Protein AF-A0A0K2T4X6-F1 (afdb_monomer)

Foldseek 3Di:
DDDPPPDPDDPDDDPDPPVDPDDPQCQDAPVRRGALQDLDDDPVCPPPNLVVLLLVCLCQPVCVVLNVLLVVLCVVQPDPRSVVRSPVSVVVSVVSSVVSSPDPQNSVQSSLLVSNQSSCCRHPVAHADQDDPNDGDHDPCVQFNQADPVRDGHRGDGPCNCVVAVPPHDDPSRPDHDDRDD

Nearest PDB structures (foldseek):
  8iuh-assembly1_4  TM=2.744E-01  e=2.313E+00  Homo sapiens
  2mfz-assembly1_B  TM=2.244E-01  e=5.728E+00  Araneus ventricosus

Organism: Lepeophtheirus salmonis (NCBI:txid72036)

Structure (mmCIF, N/CA/C/O backbone):
data_AF-A0A0K2T4X6-F1
#
_entry.id   AF-A0A0K2T4X6-F1
#
loop_
_atom_site.group_PDB
_atom_site.id
_atom_site.type_symbol
_atom_site.label_atom_id
_atom_site.label_alt_id
_atom_site.label_comp_id
_atom_site.label_asym_id
_atom_site.label_entity_id
_atom_site.label_seq_id
_atom_site.pdbx_PDB_ins_code
_atom_site.Cartn_x
_atom_site.Cartn_y
_atom_site.Cartn_z
_atom_site.occupancy
_atom_site.B_iso_or_equiv
_atom_site.auth_seq_id
_atom_site.auth_comp_id
_atom_site.auth_asym_id
_atom_site.auth_atom_id
_atom_site.pdbx_PDB_model_num
ATOM 1 N N . MET A 1 1 ? 52.862 -34.007 10.463 1.00 38.81 1 MET A N 1
ATOM 2 C CA . MET A 1 1 ? 51.468 -34.193 10.007 1.00 38.81 1 MET A CA 1
ATOM 3 C C . MET A 1 1 ? 50.874 -32.808 9.810 1.00 38.81 1 MET A C 1
ATOM 5 O O . MET A 1 1 ? 50.519 -32.167 10.787 1.00 38.81 1 MET A O 1
ATOM 9 N N . GLY A 1 2 ? 50.932 -32.281 8.586 1.00 39.44 2 GLY A N 1
ATOM 10 C CA . GLY A 1 2 ? 50.455 -30.932 8.271 1.00 39.44 2 GLY A CA 1
ATOM 11 C C . GLY A 1 2 ? 49.031 -30.988 7.731 1.00 39.44 2 GLY A C 1
ATOM 12 O O . GLY A 1 2 ? 48.793 -31.652 6.726 1.00 39.44 2 GLY A O 1
ATOM 13 N N . ASN A 1 3 ? 48.101 -30.312 8.405 1.00 43.19 3 ASN A N 1
ATOM 14 C CA . ASN A 1 3 ? 46.727 -30.133 7.945 1.00 43.19 3 ASN A CA 1
ATOM 15 C C . ASN A 1 3 ? 46.712 -29.239 6.699 1.00 43.19 3 ASN A C 1
ATOM 17 O O . ASN A 1 3 ? 46.938 -28.034 6.794 1.00 43.19 3 ASN A O 1
ATOM 21 N N . MET A 1 4 ? 46.415 -29.821 5.536 1.00 45.44 4 MET A N 1
ATOM 22 C CA . MET A 1 4 ? 46.031 -29.060 4.350 1.00 45.44 4 MET A CA 1
ATOM 23 C C . MET A 1 4 ? 44.558 -28.665 4.474 1.00 45.44 4 MET A C 1
ATOM 25 O O . MET A 1 4 ? 43.658 -29.452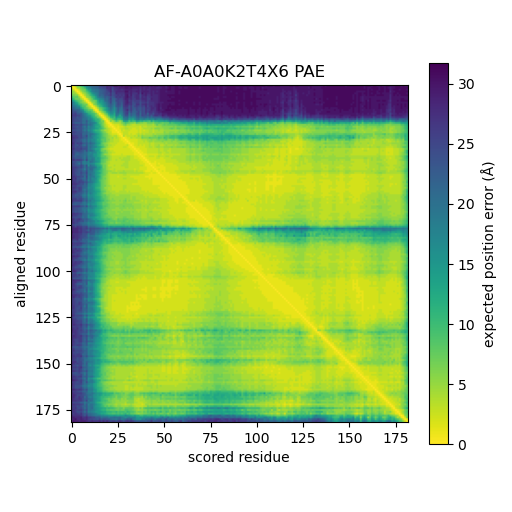 4.189 1.00 45.44 4 MET A O 1
ATOM 29 N N . LEU A 1 5 ? 44.312 -27.430 4.913 1.00 49.59 5 LEU A N 1
ATOM 30 C CA . LEU A 1 5 ? 43.028 -26.773 4.704 1.00 49.59 5 LEU A CA 1
ATOM 31 C C . LEU A 1 5 ? 42.908 -26.463 3.208 1.00 49.59 5 LEU A C 1
ATOM 33 O O . LEU A 1 5 ? 43.539 -25.540 2.695 1.00 49.59 5 LEU A O 1
ATOM 37 N N . PHE A 1 6 ? 42.118 -27.273 2.506 1.00 47.00 6 PHE A N 1
ATOM 38 C CA . PHE A 1 6 ? 41.717 -27.023 1.128 1.00 47.00 6 PHE A CA 1
ATOM 39 C C . PHE A 1 6 ? 40.915 -25.718 1.066 1.00 47.00 6 PHE A C 1
ATOM 41 O O . PHE A 1 6 ? 39.729 -25.678 1.395 1.00 47.00 6 PHE A O 1
ATOM 48 N N . SER A 1 7 ? 41.575 -24.643 0.635 1.00 50.47 7 SER A N 1
ATOM 49 C CA . SER A 1 7 ? 40.907 -23.435 0.161 1.00 50.47 7 SER A CA 1
ATOM 50 C C . SER A 1 7 ? 40.025 -23.823 -1.024 1.00 50.47 7 SER A C 1
ATOM 52 O O . SER A 1 7 ? 40.518 -24.322 -2.041 1.00 50.47 7 SER A O 1
ATOM 54 N N . LYS A 1 8 ? 38.707 -23.665 -0.874 1.00 52.12 8 LYS A N 1
ATOM 55 C CA . LYS A 1 8 ? 37.758 -23.863 -1.969 1.00 52.12 8 LYS A CA 1
ATOM 56 C C . LYS A 1 8 ? 38.117 -22.885 -3.086 1.00 52.12 8 LYS A C 1
ATOM 58 O O . LYS A 1 8 ? 37.995 -21.675 -2.921 1.00 52.12 8 LYS A O 1
ATOM 63 N N . ARG A 1 9 ? 38.563 -23.448 -4.211 1.00 39.81 9 ARG A N 1
ATOM 64 C CA . ARG A 1 9 ? 38.668 -22.799 -5.521 1.00 39.81 9 ARG A CA 1
ATOM 65 C C . ARG A 1 9 ? 37.412 -21.964 -5.767 1.00 39.81 9 ARG A C 1
ATOM 67 O O . ARG A 1 9 ? 36.316 -22.514 -5.836 1.00 39.81 9 ARG A O 1
ATOM 74 N N . LEU A 1 10 ? 37.601 -20.654 -5.892 1.00 43.00 10 LEU A N 1
ATOM 75 C CA . LEU A 1 10 ? 36.650 -19.762 -6.539 1.00 43.00 10 LEU A CA 1
ATOM 76 C C . LEU A 1 10 ? 36.472 -20.286 -7.966 1.00 43.00 10 LEU A C 1
ATOM 78 O O . LEU A 1 10 ? 37.443 -20.368 -8.715 1.00 43.00 10 LEU A O 1
ATOM 82 N N . THR A 1 11 ? 35.269 -20.734 -8.303 1.00 43.00 11 THR A N 1
ATOM 83 C CA . THR A 1 11 ? 34.916 -21.052 -9.684 1.00 43.00 11 THR A CA 1
ATOM 84 C C . THR A 1 11 ? 34.888 -19.755 -10.480 1.00 43.00 11 THR A C 1
ATOM 86 O O . THR A 1 11 ? 34.291 -18.767 -10.052 1.00 43.00 11 THR A O 1
ATOM 89 N N . GLU A 1 12 ? 35.615 -19.782 -11.590 1.00 50.38 12 GLU A N 1
ATOM 90 C CA . GLU A 1 12 ? 35.797 -18.712 -12.559 1.00 50.38 12 GLU A CA 1
ATOM 91 C C . GLU A 1 12 ? 34.456 -18.302 -13.171 1.00 50.38 12 GLU A C 1
ATOM 93 O O . GLU A 1 12 ? 33.833 -19.101 -13.852 1.00 50.38 12 GLU A O 1
ATOM 98 N N . ASP A 1 13 ? 34.050 -17.059 -12.911 1.00 40.91 13 ASP A N 1
ATOM 99 C CA . ASP A 1 13 ? 33.183 -16.227 -13.757 1.00 40.91 13 ASP A CA 1
ATOM 100 C C . ASP A 1 13 ? 33.442 -14.758 -13.369 1.00 40.91 13 ASP A C 1
ATOM 102 O O . ASP A 1 13 ? 32.586 -14.022 -12.882 1.00 40.91 13 ASP A O 1
ATOM 106 N N . THR A 1 14 ? 34.698 -14.326 -13.502 1.00 45.03 14 THR A N 1
ATOM 107 C CA . THR A 1 14 ? 35.095 -12.923 -13.328 1.00 45.03 14 THR A CA 1
ATOM 108 C C . THR A 1 14 ? 35.307 -12.281 -14.691 1.00 45.03 14 THR A C 1
ATOM 110 O O . THR A 1 14 ? 36.441 -12.058 -15.114 1.00 45.03 14 THR A O 1
ATOM 113 N N . SER A 1 15 ? 34.220 -11.939 -15.382 1.00 44.12 15 SER A N 1
ATOM 114 C CA . SER A 1 15 ? 34.278 -10.885 -16.395 1.00 44.12 15 SER A CA 1
ATOM 115 C C . SER A 1 15 ? 34.200 -9.536 -15.674 1.00 44.12 15 SER A C 1
ATOM 117 O O . SER A 1 15 ? 33.117 -9.084 -15.314 1.00 44.12 15 SER A O 1
ATOM 119 N N . SER A 1 16 ? 35.364 -8.927 -15.427 1.00 49.19 16 SER A N 1
ATOM 120 C CA . SER A 1 16 ? 35.525 -7.547 -14.943 1.00 49.19 16 SER A CA 1
ATOM 121 C C . SER A 1 16 ? 34.707 -7.205 -13.692 1.00 49.19 16 SER A C 1
ATOM 123 O O . SER A 1 16 ? 33.744 -6.439 -13.743 1.00 49.19 16 SER A O 1
ATOM 125 N N . ALA A 1 17 ? 35.107 -7.750 -12.543 1.00 54.34 17 ALA A N 1
ATOM 126 C CA . ALA A 1 17 ? 34.575 -7.314 -11.260 1.00 54.34 17 ALA A CA 1
ATOM 127 C C . ALA A 1 17 ? 35.086 -5.896 -10.937 1.00 54.34 17 ALA A C 1
ATOM 129 O O . ALA A 1 17 ? 36.079 -5.723 -10.231 1.00 54.34 17 ALA A O 1
ATOM 130 N N . ASP A 1 18 ? 34.399 -4.874 -11.453 1.00 58.69 18 ASP A N 1
ATOM 131 C CA . ASP A 1 18 ? 34.406 -3.556 -10.825 1.00 58.69 18 ASP A CA 1
ATOM 132 C C . ASP A 1 18 ? 34.116 -3.775 -9.337 1.00 58.69 18 ASP A C 1
ATOM 134 O O . ASP A 1 18 ? 33.124 -4.420 -8.983 1.00 58.69 18 ASP A O 1
ATOM 138 N N . MET A 1 19 ? 34.984 -3.275 -8.461 1.00 63.03 19 MET A N 1
ATOM 139 C CA . MET A 1 19 ? 34.835 -3.384 -7.011 1.00 63.03 19 MET A CA 1
ATOM 140 C C . MET A 1 19 ? 33.624 -2.561 -6.556 1.00 63.03 19 MET A C 1
ATOM 142 O O . MET A 1 19 ? 33.742 -1.419 -6.120 1.00 63.03 19 MET A O 1
ATOM 146 N N . ARG A 1 20 ? 32.427 -3.121 -6.721 1.00 70.88 20 ARG A N 1
ATOM 147 C CA . ARG A 1 20 ? 31.162 -2.485 -6.362 1.00 70.88 20 ARG A CA 1
ATOM 148 C C . ARG A 1 20 ? 30.679 -3.074 -5.044 1.00 70.88 20 ARG A C 1
ATOM 150 O O . ARG A 1 20 ? 30.655 -4.285 -4.861 1.00 70.88 20 ARG A O 1
ATOM 157 N N . LEU A 1 21 ? 30.286 -2.188 -4.128 1.00 8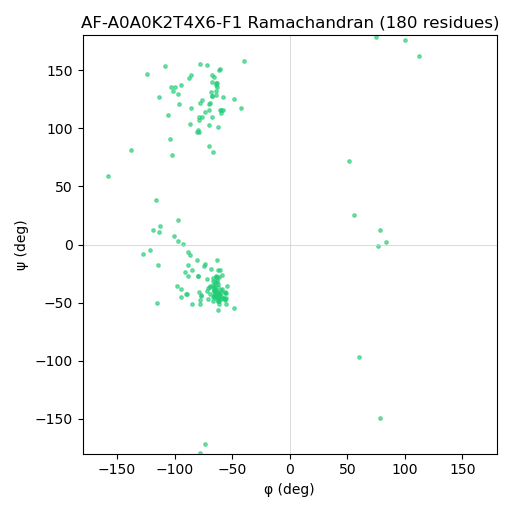2.88 21 LEU A N 1
ATOM 158 C CA . LEU A 1 21 ? 29.801 -2.550 -2.791 1.00 82.88 21 LEU A CA 1
ATOM 159 C C . LEU A 1 21 ? 28.438 -3.263 -2.817 1.00 82.88 21 LEU A C 1
ATOM 161 O O . LEU A 1 21 ? 28.085 -3.938 -1.854 1.00 82.88 21 LEU A O 1
ATOM 165 N N . LEU A 1 22 ? 27.662 -3.097 -3.892 1.00 83.62 22 LEU A N 1
ATOM 166 C CA . LEU A 1 22 ? 26.313 -3.646 -4.028 1.00 83.62 22 LEU A CA 1
ATOM 167 C C . LEU A 1 22 ? 26.278 -4.806 -5.040 1.00 83.62 22 LEU A C 1
ATOM 169 O O . LEU A 1 22 ? 27.092 -4.829 -5.963 1.00 83.62 22 LEU A O 1
ATOM 173 N N . PRO A 1 23 ? 25.328 -5.749 -4.914 1.00 87.75 23 PRO A N 1
ATOM 174 C CA . PRO A 1 23 ? 25.083 -6.787 -5.914 1.00 87.75 23 PRO A CA 1
ATOM 175 C C . PRO A 1 23 ? 24.694 -6.237 -7.294 1.00 87.75 23 PRO A C 1
ATOM 177 O O . PRO A 1 23 ? 24.024 -5.210 -7.399 1.00 87.75 23 PRO A O 1
ATOM 180 N N . SER A 1 24 ? 25.023 -6.982 -8.355 1.00 87.19 24 SER A N 1
ATOM 181 C CA . SER A 1 24 ? 24.764 -6.602 -9.755 1.00 87.19 24 SER A CA 1
ATOM 182 C C . SER A 1 24 ? 23.305 -6.292 -10.071 1.00 87.19 24 SER A C 1
ATOM 184 O O . SER A 1 24 ? 22.994 -5.288 -10.711 1.00 87.19 24 SER A O 1
ATOM 186 N N . HIS A 1 25 ? 22.385 -7.094 -9.543 1.00 87.69 25 HIS A N 1
ATOM 187 C CA . HIS A 1 25 ? 20.950 -6.912 -9.745 1.00 87.69 25 HIS A CA 1
ATOM 188 C C . HIS A 1 25 ? 20.396 -5.597 -9.161 1.00 87.69 25 HIS A C 1
ATOM 190 O O . HIS A 1 25 ? 19.266 -5.237 -9.481 1.00 87.69 25 HIS A O 1
ATOM 196 N N . MET A 1 26 ? 21.141 -4.876 -8.311 1.00 87.94 26 MET A N 1
ATOM 197 C CA . MET A 1 26 ? 20.690 -3.599 -7.739 1.00 87.94 26 MET A CA 1
ATOM 198 C C . MET A 1 26 ? 20.959 -2.391 -8.642 1.00 87.94 26 MET A C 1
ATOM 200 O O . MET A 1 26 ? 20.292 -1.375 -8.481 1.00 87.94 26 MET A O 1
ATOM 204 N N . TYR A 1 27 ? 21.908 -2.490 -9.576 1.00 86.81 27 TYR A N 1
ATOM 205 C CA . TYR A 1 27 ? 22.316 -1.375 -10.446 1.00 86.81 27 TYR A CA 1
ATOM 206 C C . TYR A 1 27 ? 22.289 -1.707 -11.943 1.00 86.81 27 TYR A C 1
ATOM 208 O O . TYR A 1 27 ? 22.477 -0.816 -12.765 1.00 86.81 27 TYR A O 1
ATOM 216 N N . ASN A 1 28 ? 22.080 -2.972 -12.311 1.00 88.00 28 ASN A N 1
ATOM 217 C CA . ASN A 1 28 ? 21.885 -3.381 -13.703 1.00 88.00 28 ASN A CA 1
ATOM 218 C C . ASN A 1 28 ? 20.496 -2.962 -14.227 1.00 88.00 28 ASN A C 1
ATOM 220 O O . ASN A 1 28 ? 19.756 -2.235 -13.568 1.00 88.00 28 ASN A O 1
ATOM 224 N N . GLY A 1 29 ? 20.132 -3.429 -15.421 1.00 87.94 29 GLY A N 1
ATOM 225 C CA . GLY A 1 29 ? 18.818 -3.205 -16.023 1.00 87.94 29 GLY A CA 1
ATOM 226 C C . GLY A 1 29 ? 18.804 -2.077 -17.062 1.00 87.94 29 GLY A C 1
ATOM 227 O O . GLY A 1 29 ? 19.818 -1.414 -17.276 1.00 87.94 29 GLY A O 1
ATOM 228 N N . PRO A 1 30 ? 17.658 -1.857 -17.726 1.00 90.25 30 PRO A N 1
ATOM 229 C CA . PRO A 1 30 ? 17.549 -0.944 -18.868 1.00 90.25 30 PRO A CA 1
ATOM 230 C C . PRO A 1 30 ? 17.773 0.529 -18.495 1.00 90.25 30 PRO A C 1
ATOM 232 O O . PRO A 1 30 ? 18.247 1.306 -19.316 1.00 90.25 30 PRO A O 1
ATOM 235 N N . LEU A 1 31 ? 17.448 0.904 -17.255 1.00 91.50 31 LEU A N 1
ATOM 236 C CA . LEU A 1 31 ? 17.561 2.272 -16.736 1.00 91.50 31 LEU A CA 1
ATOM 237 C C . LEU A 1 31 ? 18.615 2.407 -15.626 1.00 91.50 31 LEU A C 1
ATOM 239 O O . LEU A 1 31 ? 18.649 3.423 -14.937 1.00 91.50 31 LEU A O 1
ATOM 243 N N . SER A 1 32 ? 19.441 1.377 -15.408 1.00 90.25 32 SER A N 1
ATOM 244 C CA . SER A 1 32 ? 20.409 1.311 -14.297 1.00 90.25 32 SER A CA 1
ATOM 245 C C . SER A 1 32 ? 19.784 1.481 -12.898 1.00 90.25 32 SER A C 1
ATOM 247 O O . SER A 1 32 ? 20.440 1.919 -11.955 1.00 90.25 32 SER A O 1
ATOM 249 N N . LEU A 1 33 ? 18.496 1.145 -12.757 1.00 91.50 33 LEU A N 1
ATOM 250 C CA . LEU A 1 33 ? 17.729 1.194 -11.500 1.00 91.50 33 LEU A CA 1
ATOM 251 C C . LEU A 1 33 ? 17.659 -0.175 -10.788 1.00 91.50 33 LEU A C 1
ATOM 253 O O . LEU A 1 33 ? 16.984 -0.321 -9.764 1.00 91.50 33 LEU A O 1
ATOM 257 N N . GLY A 1 34 ? 18.323 -1.185 -11.347 1.00 92.31 34 GLY A N 1
ATOM 258 C CA . GLY A 1 34 ? 18.265 -2.584 -10.941 1.00 92.31 34 GLY A CA 1
ATOM 259 C C . GLY A 1 34 ? 17.584 -3.468 -11.985 1.00 92.31 34 GLY A C 1
ATOM 260 O O . GLY A 1 34 ? 16.853 -2.996 -12.856 1.00 92.31 34 GLY A O 1
ATOM 261 N N . ASP A 1 35 ? 17.809 -4.776 -11.877 1.00 94.00 35 ASP A N 1
ATOM 262 C CA . ASP A 1 35 ? 17.204 -5.778 -12.754 1.00 94.00 35 ASP A CA 1
ATOM 263 C C . ASP A 1 35 ? 15.686 -5.889 -12.481 1.00 94.00 35 ASP A C 1
ATOM 265 O O . ASP A 1 35 ? 15.287 -6.175 -11.339 1.00 94.00 35 ASP A O 1
ATOM 269 N N . PRO A 1 36 ? 14.824 -5.661 -13.492 1.00 94.12 36 PRO A N 1
ATOM 270 C CA . PRO A 1 36 ? 13.377 -5.842 -13.382 1.00 94.12 36 PRO A CA 1
ATOM 271 C C . PRO A 1 36 ? 12.956 -7.281 -13.058 1.00 94.12 36 PRO A C 1
ATOM 273 O O . PRO A 1 36 ? 11.921 -7.479 -12.425 1.00 94.12 36 PRO A O 1
ATOM 276 N N . ASN A 1 37 ? 13.747 -8.287 -13.443 1.00 93.56 37 ASN A N 1
ATOM 277 C CA . ASN A 1 37 ? 13.405 -9.696 -13.223 1.00 93.56 37 ASN A CA 1
ATOM 278 C C . ASN A 1 37 ? 13.841 -10.218 -11.845 1.00 93.56 37 ASN A C 1
ATOM 280 O O . ASN A 1 37 ? 13.449 -11.314 -11.443 1.00 93.56 37 ASN A O 1
ATOM 284 N N . TYR A 1 38 ? 14.622 -9.444 -11.085 1.00 93.38 38 TYR A N 1
ATOM 285 C CA . TYR A 1 38 ? 15.051 -9.844 -9.750 1.00 93.38 38 TYR A CA 1
ATOM 286 C C . TYR A 1 38 ? 13.922 -9.681 -8.717 1.00 93.38 38 TYR A C 1
ATOM 288 O O . TYR A 1 38 ? 13.569 -8.564 -8.317 1.00 93.38 38 TYR A O 1
ATOM 296 N N . ARG A 1 39 ? 13.394 -10.813 -8.232 1.00 92.50 39 ARG A N 1
ATOM 297 C CA . ARG A 1 39 ? 12.264 -10.877 -7.281 1.00 92.50 39 ARG A CA 1
ATOM 298 C C . ARG A 1 39 ? 12.650 -11.124 -5.815 1.00 92.50 39 ARG A C 1
ATOM 300 O O . ARG A 1 39 ? 11.769 -11.282 -4.982 1.00 92.50 39 ARG A O 1
ATOM 307 N N . GLY A 1 40 ? 13.938 -11.124 -5.468 1.00 93.81 40 GLY A N 1
ATOM 308 C CA . GLY A 1 40 ? 14.361 -11.260 -4.067 1.00 93.81 40 GLY A CA 1
ATOM 309 C C . GLY A 1 40 ? 13.938 -10.061 -3.208 1.00 93.81 40 GLY A C 1
ATOM 310 O O . GLY A 1 40 ? 13.953 -8.923 -3.693 1.00 93.81 40 GLY A O 1
ATOM 311 N N . LEU A 1 41 ? 13.571 -10.308 -1.947 1.00 94.81 41 LEU A N 1
ATOM 312 C CA . LEU A 1 41 ? 13.313 -9.262 -0.955 1.00 94.81 41 LEU A CA 1
ATOM 313 C C . LEU A 1 41 ? 14.568 -8.994 -0.122 1.00 94.81 41 LEU A C 1
ATOM 315 O O . LEU A 1 41 ? 15.258 -9.911 0.322 1.00 94.81 41 LEU A O 1
ATOM 319 N N . SER A 1 42 ? 14.847 -7.718 0.114 1.00 92.94 42 SER A N 1
ATOM 320 C CA . SER A 1 42 ? 15.784 -7.280 1.145 1.00 92.94 42 SER A CA 1
ATOM 321 C C . SER A 1 42 ? 15.119 -7.348 2.519 1.00 92.94 42 SER A C 1
ATOM 323 O O . SER A 1 42 ? 13.909 -7.172 2.634 1.00 92.94 42 SER A O 1
ATOM 325 N N . LYS A 1 43 ? 15.910 -7.482 3.590 1.00 93.62 43 LYS A N 1
ATOM 326 C CA . LYS A 1 43 ? 15.401 -7.425 4.974 1.00 93.62 43 LYS A CA 1
ATOM 327 C C . LYS A 1 43 ? 14.612 -6.142 5.259 1.00 93.62 43 LYS A C 1
ATOM 329 O O . LYS A 1 43 ? 13.607 -6.165 5.953 1.00 93.62 43 LYS A O 1
ATOM 334 N N . MET A 1 44 ? 15.031 -5.021 4.665 1.00 93.81 44 MET A N 1
ATOM 335 C CA . MET A 1 44 ? 14.328 -3.736 4.800 1.00 93.81 44 MET A CA 1
ATOM 336 C C . MET A 1 44 ? 13.018 -3.672 4.006 1.00 93.81 44 MET A C 1
ATOM 338 O O . MET A 1 44 ? 12.199 -2.792 4.244 1.00 93.81 44 MET A O 1
ATOM 342 N N . GLU A 1 45 ? 12.811 -4.568 3.048 1.00 95.12 45 GLU A N 1
ATOM 343 C CA . GLU A 1 45 ? 11.538 -4.691 2.340 1.00 95.12 45 GLU A CA 1
ATOM 344 C C . GLU A 1 45 ? 10.632 -5.674 3.093 1.00 95.12 45 GLU A C 1
ATOM 346 O O . GLU A 1 45 ? 9.459 -5.396 3.322 1.00 95.12 45 GLU A O 1
ATOM 351 N N . GLU A 1 46 ? 11.194 -6.791 3.550 1.00 94.50 46 GLU A N 1
ATOM 352 C CA . GLU A 1 46 ? 10.463 -7.840 4.253 1.00 94.50 46 GLU A CA 1
ATOM 353 C C . GLU A 1 46 ? 9.940 -7.401 5.630 1.00 94.50 46 GLU A C 1
ATOM 355 O O . GLU A 1 46 ? 8.758 -7.601 5.908 1.00 94.50 46 GLU A O 1
ATOM 360 N N . ASP A 1 47 ? 10.780 -6.782 6.468 1.00 93.19 47 ASP A N 1
ATOM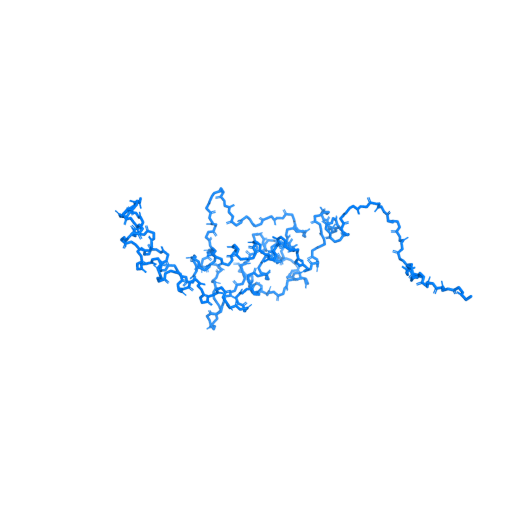 361 C CA . ASP A 1 47 ? 10.459 -6.552 7.884 1.00 93.19 47 ASP A CA 1
ATOM 362 C C . ASP A 1 47 ? 9.638 -5.270 8.131 1.00 93.19 47 ASP A C 1
ATOM 364 O O . ASP A 1 47 ? 8.605 -5.342 8.800 1.00 93.19 47 ASP A O 1
ATOM 368 N N . PRO A 1 48 ? 10.025 -4.073 7.637 1.00 95.50 48 PRO A N 1
ATOM 369 C CA . PRO A 1 48 ? 9.225 -2.874 7.868 1.00 95.50 48 PRO A CA 1
ATOM 370 C C . PRO A 1 48 ? 8.238 -2.575 6.732 1.00 95.50 48 PRO A C 1
ATOM 372 O O . PRO A 1 48 ? 7.117 -2.145 7.011 1.00 95.50 48 PRO A O 1
ATOM 375 N N . LEU A 1 49 ? 8.615 -2.785 5.464 1.00 94.81 49 LEU A N 1
ATOM 376 C CA . LEU A 1 49 ? 7.857 -2.255 4.326 1.00 94.81 49 LEU A CA 1
ATOM 377 C C . LEU A 1 49 ? 6.595 -3.071 4.024 1.00 94.81 49 LEU A C 1
ATOM 379 O O . LEU A 1 49 ? 5.516 -2.485 3.925 1.00 94.81 49 LEU A O 1
ATOM 383 N N . ILE A 1 50 ? 6.698 -4.400 3.895 1.00 96.44 50 ILE A N 1
ATOM 384 C CA . ILE A 1 50 ? 5.523 -5.250 3.645 1.00 96.44 50 ILE A CA 1
ATOM 385 C C . ILE A 1 50 ? 4.514 -5.152 4.804 1.00 96.44 50 ILE A C 1
ATOM 387 O O . ILE A 1 50 ? 3.351 -4.846 4.530 1.00 96.44 50 ILE A O 1
ATOM 391 N N . PRO A 1 51 ? 4.907 -5.268 6.090 1.00 96.19 51 PRO A N 1
ATOM 392 C CA . PRO A 1 51 ? 3.976 -5.077 7.199 1.00 96.19 51 PRO A CA 1
ATOM 393 C C . PRO A 1 51 ? 3.377 -3.673 7.258 1.00 96.19 51 PRO A C 1
ATOM 395 O O . PRO A 1 51 ? 2.220 -3.520 7.641 1.00 96.19 51 PRO A O 1
ATOM 398 N N . GLN A 1 52 ? 4.117 -2.630 6.873 1.00 95.12 52 GLN A N 1
ATOM 399 C CA . GLN A 1 52 ? 3.535 -1.294 6.749 1.00 95.12 52 GLN A CA 1
ATOM 400 C C . GLN A 1 52 ? 2.436 -1.261 5.686 1.00 95.12 52 GLN A C 1
ATOM 402 O O . GLN A 1 52 ? 1.339 -0.800 5.985 1.00 95.12 52 GLN A O 1
ATOM 407 N N . ARG A 1 53 ? 2.692 -1.796 4.486 1.00 95.00 53 ARG A N 1
ATOM 408 C CA . ARG A 1 53 ? 1.686 -1.867 3.414 1.00 95.00 53 ARG A CA 1
ATOM 409 C C . ARG A 1 53 ? 0.458 -2.666 3.837 1.00 95.00 53 ARG A C 1
ATOM 411 O O . ARG A 1 53 ? -0.656 -2.196 3.641 1.00 95.00 53 ARG A O 1
ATOM 418 N N . MET A 1 54 ? 0.658 -3.815 4.482 1.00 95.88 54 MET A N 1
ATOM 419 C CA . MET A 1 54 ? -0.433 -4.628 5.024 1.00 95.88 54 MET A CA 1
ATOM 420 C C . MET A 1 54 ? -1.319 -3.816 5.977 1.00 95.88 54 MET A C 1
ATOM 422 O O . MET A 1 54 ? -2.535 -3.855 5.831 1.00 95.88 54 MET A O 1
ATOM 426 N N . ARG A 1 55 ? -0.745 -3.032 6.908 1.00 94.81 55 ARG A N 1
ATOM 427 C CA . ARG A 1 55 ? -1.542 -2.198 7.835 1.00 94.81 55 ARG A CA 1
ATOM 428 C C . ARG A 1 55 ? -2.445 -1.215 7.098 1.00 94.81 55 ARG A C 1
ATOM 430 O O . ARG A 1 55 ? -3.614 -1.096 7.454 1.00 94.81 55 ARG A O 1
ATOM 437 N N . GLU A 1 56 ? -1.910 -0.519 6.101 1.00 94.56 56 GLU A N 1
ATOM 438 C CA . GLU A 1 56 ? -2.659 0.518 5.382 1.00 94.56 56 GLU A CA 1
ATOM 439 C C . GLU A 1 56 ? -3.734 -0.081 4.474 1.00 94.56 56 GLU A C 1
ATOM 441 O O . GLU A 1 56 ? -4.864 0.407 4.438 1.00 94.56 56 GLU A O 1
ATOM 446 N N . ILE A 1 57 ? -3.424 -1.187 3.795 1.00 94.81 57 ILE A N 1
ATOM 447 C CA . ILE A 1 57 ? -4.398 -1.918 2.976 1.00 94.81 57 ILE A CA 1
ATOM 448 C C . ILE A 1 57 ? -5.531 -2.441 3.858 1.00 94.81 57 ILE A C 1
ATOM 450 O O . ILE A 1 57 ? -6.700 -2.245 3.544 1.00 94.81 57 ILE A O 1
ATOM 454 N N . VAL A 1 58 ? -5.207 -3.048 5.000 1.00 95.44 58 VAL A N 1
ATOM 455 C CA . VAL A 1 58 ? -6.225 -3.566 5.917 1.00 95.44 58 VAL A CA 1
ATOM 456 C C . VAL A 1 58 ? -7.122 -2.445 6.436 1.00 95.44 58 VAL A C 1
ATOM 458 O O . VAL A 1 58 ? -8.336 -2.609 6.435 1.00 95.44 58 VAL A O 1
ATOM 461 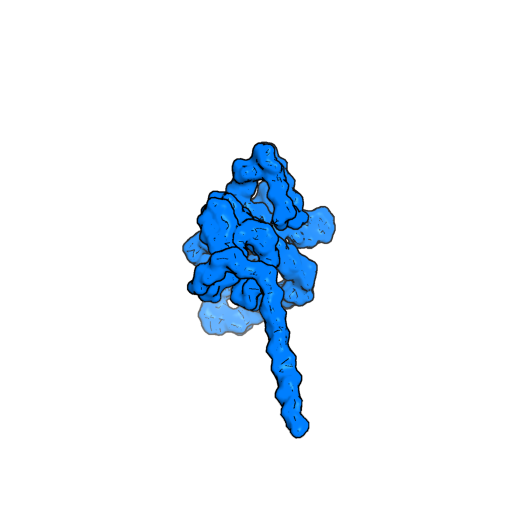N N . ARG A 1 59 ? -6.565 -1.287 6.803 1.00 93.19 59 ARG A N 1
ATOM 462 C CA . ARG A 1 59 ? -7.352 -0.129 7.259 1.00 93.19 59 ARG A CA 1
ATOM 463 C C . ARG A 1 59 ? -8.274 0.454 6.192 1.00 93.19 59 ARG A C 1
ATOM 465 O O . ARG A 1 59 ? -9.382 0.859 6.512 1.00 93.19 59 ARG A O 1
ATOM 472 N N . THR A 1 60 ? -7.814 0.520 4.946 1.00 91.88 60 THR A N 1
ATOM 473 C CA . THR A 1 60 ? -8.549 1.197 3.863 1.00 91.88 60 THR A CA 1
ATOM 474 C C . THR A 1 60 ? -9.529 0.290 3.126 1.00 91.88 60 THR A C 1
ATOM 476 O O . THR A 1 60 ? -10.512 0.785 2.582 1.00 91.88 60 THR A O 1
ATOM 479 N N . ILE A 1 61 ? -9.268 -1.019 3.093 1.00 92.50 61 ILE A N 1
ATOM 480 C CA . ILE A 1 61 ? -10.009 -1.981 2.269 1.00 92.50 61 ILE A CA 1
ATOM 481 C C . ILE A 1 61 ? -10.773 -3.004 3.116 1.00 92.50 61 ILE A C 1
ATOM 483 O O . ILE A 1 61 ? -11.956 -3.218 2.876 1.00 92.50 61 ILE A O 1
ATOM 487 N N . HIS A 1 62 ? -10.122 -3.647 4.090 1.00 92.12 62 HIS A N 1
ATOM 488 C CA . HIS A 1 62 ? -10.723 -4.773 4.821 1.00 92.12 62 HIS A CA 1
ATOM 489 C C . HIS A 1 62 ? -11.510 -4.358 6.068 1.00 92.12 62 HIS A C 1
ATOM 491 O O . HIS A 1 62 ? -12.571 -4.910 6.329 1.00 92.12 62 HIS A O 1
ATOM 497 N N . CYS A 1 63 ? -10.970 -3.420 6.842 1.00 94.81 63 CYS A N 1
ATOM 498 C CA . CYS A 1 63 ? -11.484 -2.979 8.140 1.00 94.81 63 CYS A CA 1
ATOM 499 C C . CYS A 1 63 ? -11.905 -1.502 8.083 1.00 94.81 63 CYS A C 1
ATOM 501 O O . CYS A 1 63 ? -11.612 -0.728 8.998 1.00 94.81 63 CYS A O 1
ATOM 503 N N . LEU A 1 64 ? -12.502 -1.086 6.958 1.00 93.75 64 LEU A N 1
ATOM 504 C CA . LEU A 1 64 ? -12.872 0.310 6.714 1.00 93.75 64 LEU A CA 1
ATOM 505 C C . LEU A 1 64 ? -13.915 0.789 7.731 1.00 93.75 64 LEU A C 1
ATOM 507 O O . LEU A 1 64 ? -13.791 1.886 8.269 1.00 93.75 64 LEU A O 1
ATOM 511 N N . ASP A 1 65 ? -14.903 -0.050 8.040 1.00 94.69 65 ASP A N 1
ATOM 512 C CA . ASP A 1 65 ? -15.979 0.288 8.971 1.00 94.69 65 ASP A CA 1
ATOM 513 C C . ASP A 1 65 ? -15.456 0.458 10.403 1.00 94.69 65 ASP A C 1
ATOM 515 O O . ASP A 1 65 ? -15.792 1.427 11.084 1.00 94.69 65 ASP A O 1
ATOM 519 N N . GLU A 1 66 ? -14.598 -0.452 10.869 1.00 94.44 66 GLU A N 1
ATOM 520 C CA . GLU A 1 66 ? -13.961 -0.356 12.183 1.00 94.44 66 GLU A CA 1
ATOM 521 C C . GLU A 1 66 ? -13.005 0.838 12.262 1.00 94.44 66 GLU A C 1
ATOM 523 O O . GLU A 1 66 ? -12.966 1.521 13.288 1.00 94.44 66 GLU A O 1
ATOM 528 N N . SER A 1 67 ? -12.262 1.116 11.183 1.00 93.56 67 SER A N 1
ATOM 529 C CA . SER A 1 67 ? -11.385 2.288 11.102 1.00 93.56 67 SER A CA 1
ATOM 530 C C . SER A 1 67 ? -12.193 3.583 11.184 1.00 93.56 67 SER A C 1
ATOM 532 O O . SER A 1 67 ? -11.845 4.464 11.966 1.00 93.56 67 SER A O 1
ATOM 534 N N . ASN A 1 68 ? -13.311 3.675 10.457 1.00 94.69 68 ASN A N 1
ATOM 535 C CA . ASN A 1 68 ? -14.187 4.845 10.479 1.00 94.69 68 ASN A CA 1
ATOM 536 C C . ASN A 1 68 ? -14.800 5.069 11.867 1.00 94.69 68 ASN A C 1
ATOM 538 O O . ASN A 1 68 ? -14.741 6.185 12.375 1.00 94.69 68 ASN A O 1
ATOM 542 N N . LYS A 1 69 ? -15.297 4.015 12.530 1.00 94.50 69 LYS A N 1
ATOM 543 C CA . LYS A 1 69 ? -15.821 4.105 13.909 1.00 94.50 69 LYS A CA 1
ATOM 544 C C . LYS A 1 69 ? -14.764 4.589 14.900 1.00 94.50 69 LYS A C 1
ATOM 546 O O . LYS A 1 69 ? -15.054 5.382 15.798 1.00 94.50 69 LYS A O 1
ATOM 551 N N . PHE A 1 70 ? -13.531 4.103 14.761 1.00 93.50 70 PHE A N 1
ATOM 552 C CA . PHE A 1 70 ? -12.425 4.551 15.601 1.00 93.50 70 PHE A CA 1
ATOM 553 C C . PHE A 1 70 ? -12.078 6.024 15.342 1.00 93.50 70 PHE A C 1
ATOM 555 O O . PHE A 1 70 ? -11.911 6.786 16.297 1.00 93.50 70 PHE A O 1
ATOM 562 N N . ASP A 1 71 ? -12.033 6.438 14.076 1.00 92.44 71 ASP A N 1
ATOM 563 C CA . ASP A 1 71 ? -11.756 7.822 13.686 1.00 92.44 71 ASP A CA 1
ATOM 564 C C . ASP A 1 71 ? -12.870 8.785 14.126 1.00 92.44 71 ASP A C 1
ATOM 566 O O . ASP A 1 71 ? -12.583 9.902 14.560 1.00 92.44 71 ASP A O 1
ATOM 570 N N . GLU A 1 72 ? -14.135 8.364 14.060 1.00 94.44 72 GLU A N 1
ATOM 571 C CA . GLU A 1 72 ? -15.292 9.103 14.579 1.00 94.44 72 GLU A CA 1
ATOM 572 C C . GLU A 1 72 ? -15.184 9.304 16.092 1.00 94.44 72 GLU A 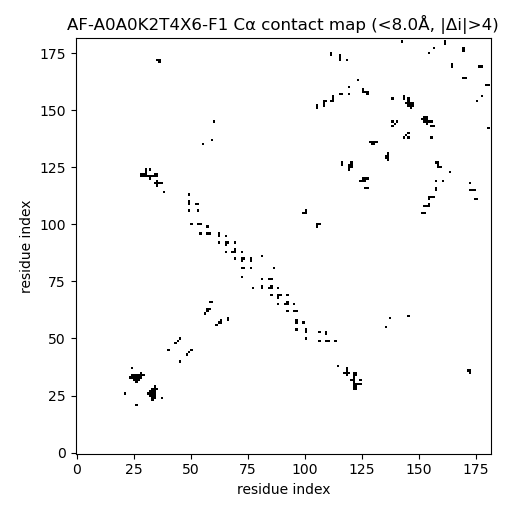C 1
ATOM 574 O O . GLU A 1 72 ? -15.197 10.444 16.562 1.00 94.44 72 GLU A O 1
ATOM 579 N N . CYS A 1 73 ? -14.938 8.233 16.849 1.00 94.00 73 CYS A N 1
ATOM 580 C CA . CYS A 1 73 ? -14.733 8.334 18.295 1.00 94.00 73 CYS A CA 1
ATOM 581 C C . CYS A 1 73 ? -13.535 9.237 18.648 1.00 94.00 73 CYS A C 1
ATOM 583 O O . CYS A 1 73 ? -13.591 10.038 19.587 1.00 94.00 73 CYS A O 1
ATOM 585 N N . GLY A 1 74 ? -12.450 9.155 17.870 1.00 90.81 74 GLY A N 1
ATOM 586 C CA . GLY A 1 74 ? -11.273 10.009 18.030 1.00 90.81 74 GLY A CA 1
ATOM 587 C C . GLY A 1 74 ? -11.571 11.496 17.813 1.00 90.81 74 GLY A C 1
ATOM 588 O O . GLY A 1 74 ? -11.019 12.339 18.528 1.00 90.81 74 GLY A O 1
ATOM 589 N N . LYS A 1 75 ? -12.466 11.822 16.872 1.00 91.69 75 LYS A N 1
ATOM 590 C CA . LYS A 1 75 ? -12.933 13.194 16.619 1.00 91.69 75 LYS A CA 1
ATOM 591 C C . LYS A 1 75 ? -13.836 13.710 17.742 1.00 91.69 75 LYS A C 1
ATOM 593 O O . LYS A 1 75 ? -13.724 14.879 18.101 1.00 91.69 75 LYS A O 1
ATOM 598 N N . GLU A 1 76 ? -14.684 12.860 18.319 1.00 92.25 76 GLU A N 1
ATOM 599 C CA . GLU A 1 76 ? -15.625 13.245 19.382 1.00 92.25 76 GLU A CA 1
ATOM 600 C C . GLU A 1 76 ? -14.962 13.409 20.757 1.00 92.25 76 GLU A C 1
ATOM 602 O O . GLU A 1 76 ? -15.231 14.369 21.485 1.00 92.25 76 GLU A O 1
ATOM 607 N N . HIS A 1 77 ? -14.083 12.478 21.132 1.00 86.56 77 HIS A N 1
ATOM 608 C CA . HIS A 1 77 ? -13.567 12.347 22.498 1.00 86.56 77 HIS A CA 1
ATOM 609 C C . HIS A 1 77 ? -12.074 12.664 22.647 1.00 86.56 77 HIS A C 1
ATOM 611 O O . HIS A 1 77 ? -11.489 12.310 23.671 1.00 86.56 77 HIS A O 1
ATOM 617 N N . GLY A 1 78 ? -11.458 13.317 21.656 1.00 83.19 78 GLY A N 1
ATOM 618 C CA . GLY A 1 78 ? -10.009 13.501 21.505 1.00 83.19 78 GLY A CA 1
ATOM 619 C C . GLY A 1 78 ? -9.175 13.802 22.770 1.00 83.19 78 GLY A C 1
ATOM 620 O O . GLY A 1 78 ? -9.643 14.287 23.801 1.00 83.19 78 GLY A O 1
ATOM 621 N N . GLY A 1 79 ? -7.872 13.521 22.687 1.00 84.44 79 GLY A N 1
ATOM 622 C CA . GLY A 1 79 ? -6.937 13.663 23.810 1.00 84.44 79 GLY A CA 1
ATOM 623 C C . GLY A 1 79 ? -7.035 12.508 24.815 1.00 84.44 79 GLY A C 1
ATOM 624 O O . GLY A 1 79 ? -7.338 11.375 24.450 1.00 84.44 79 GLY A O 1
ATOM 625 N N . PHE A 1 80 ? -6.765 12.774 26.098 1.00 84.75 80 PHE A N 1
ATOM 626 C CA . PHE A 1 80 ? -6.723 11.728 27.133 1.00 84.75 80 PHE A CA 1
ATOM 627 C C . PHE A 1 80 ? -8.074 11.037 27.378 1.00 84.75 80 PHE A C 1
ATOM 629 O O . PHE A 1 80 ? -8.096 9.868 27.760 1.00 84.75 80 PHE A O 1
ATOM 636 N N . LYS A 1 81 ? -9.200 11.725 27.135 1.00 84.94 81 LYS A N 1
ATOM 637 C CA . LYS A 1 81 ? -10.546 11.146 27.293 1.00 84.94 81 LYS A CA 1
ATOM 638 C C . LYS A 1 81 ? -10.806 10.025 26.282 1.00 84.94 81 LYS A C 1
ATOM 640 O O . LYS A 1 81 ? -11.387 9.007 26.649 1.00 84.94 81 LYS A O 1
ATOM 645 N N . GLY A 1 82 ? -10.294 10.164 25.061 1.00 87.62 82 GLY A N 1
ATOM 646 C CA . GLY A 1 82 ? -10.430 9.173 23.995 1.00 87.62 82 GLY A CA 1
ATOM 647 C C . GLY A 1 82 ? -9.755 7.839 24.309 1.00 87.62 82 GLY A C 1
ATOM 648 O O . GLY A 1 82 ? -10.232 6.802 23.868 1.00 87.62 82 GLY A O 1
ATOM 649 N N . ILE A 1 83 ? -8.706 7.821 25.141 1.00 86.94 83 ILE A N 1
ATOM 650 C CA . ILE A 1 83 ? -8.031 6.571 25.546 1.00 86.94 83 ILE A CA 1
ATOM 651 C C . ILE A 1 83 ? -8.977 5.651 26.329 1.00 86.94 83 ILE A C 1
ATOM 653 O O . ILE A 1 83 ? -8.842 4.432 26.256 1.00 86.94 83 ILE A O 1
ATOM 657 N N . ILE A 1 84 ? -9.914 6.229 27.084 1.00 89.50 84 ILE A N 1
ATOM 658 C CA . ILE A 1 84 ? -10.892 5.488 27.887 1.00 89.50 84 ILE A CA 1
ATOM 659 C C . ILE A 1 84 ? -12.191 5.311 27.096 1.00 89.50 84 ILE A C 1
ATOM 661 O O . ILE A 1 84 ? -12.727 4.211 27.041 1.00 89.50 84 ILE A O 1
ATOM 665 N N . ALA A 1 85 ? -12.673 6.374 26.446 1.00 90.06 85 ALA A N 1
ATOM 666 C CA . ALA A 1 85 ? -13.939 6.351 25.717 1.00 90.06 85 ALA A CA 1
ATOM 667 C C . ALA A 1 85 ? -13.889 5.481 24.446 1.00 90.06 85 ALA A C 1
ATOM 669 O O . ALA A 1 85 ? -14.844 4.775 24.151 1.00 90.06 85 ALA A O 1
ATOM 670 N N . CYS A 1 86 ? -12.765 5.469 23.724 1.00 94.38 86 CYS A N 1
ATOM 671 C CA . CYS A 1 86 ? -12.630 4.768 22.443 1.00 94.38 86 CYS A CA 1
ATOM 672 C C . CYS A 1 86 ? -11.994 3.376 22.567 1.00 94.38 86 CYS A C 1
ATOM 674 O O . CYS A 1 86 ? -11.464 2.855 21.586 1.00 94.38 86 CYS A O 1
ATOM 676 N N . GLN A 1 87 ? -12.018 2.752 23.750 1.00 93.19 87 GLN A N 1
ATOM 677 C CA . GLN A 1 87 ? -11.426 1.421 23.951 1.00 93.19 87 GLN A CA 1
ATOM 678 C C . GLN A 1 87 ? -12.127 0.343 23.131 1.00 93.19 87 GLN A C 1
ATOM 680 O O . GLN A 1 87 ? -11.463 -0.490 22.518 1.00 93.19 87 GLN A O 1
ATOM 685 N N . GLU A 1 88 ? -13.456 0.382 23.092 1.00 94.00 88 GLU A N 1
ATOM 686 C CA . GLU A 1 88 ? -14.260 -0.576 22.342 1.00 94.00 88 GLU A CA 1
ATOM 687 C C . GLU A 1 88 ? -13.980 -0.517 20.827 1.00 94.00 88 GLU A C 1
ATOM 689 O O . GLU A 1 88 ? -13.531 -1.536 20.290 1.00 94.00 88 GLU A O 1
ATOM 694 N N . PRO A 1 89 ? -14.117 0.635 20.129 1.00 94.25 89 PRO A N 1
ATOM 695 C CA . PRO A 1 89 ? -13.797 0.701 18.701 1.00 94.25 89 PRO A CA 1
ATOM 696 C C . PRO A 1 89 ? -12.312 0.416 18.427 1.00 94.25 89 PRO A C 1
ATOM 698 O O . PRO A 1 89 ? -11.970 -0.178 17.406 1.00 94.25 89 PRO A O 1
ATOM 701 N N . CYS A 1 90 ? -11.411 0.754 19.359 1.00 93.75 90 CYS A N 1
ATOM 702 C CA . CYS A 1 90 ? -9.995 0.403 19.250 1.00 93.75 90 CYS A CA 1
ATOM 703 C C . CYS A 1 90 ? -9.768 -1.118 19.267 1.00 93.75 90 CYS A C 1
ATOM 705 O O . CYS A 1 90 ? -8.957 -1.626 18.491 1.00 93.75 90 CYS A O 1
ATOM 707 N N . ASN A 1 91 ? -10.463 -1.852 20.139 1.00 95.56 91 ASN A N 1
ATOM 708 C CA . ASN A 1 91 ? -10.344 -3.306 20.231 1.00 95.56 91 ASN A CA 1
ATOM 709 C C . ASN A 1 91 ? -10.946 -3.995 19.004 1.00 95.56 91 ASN A C 1
ATOM 711 O O . ASN A 1 91 ? -10.284 -4.856 18.431 1.00 95.56 91 ASN A O 1
ATOM 715 N N . GLN A 1 92 ? -12.112 -3.544 18.531 1.00 95.69 92 GLN A N 1
ATOM 716 C CA . GLN A 1 92 ? -12.716 -4.046 17.289 1.00 95.69 92 GLN A CA 1
ATOM 717 C C . GLN A 1 92 ? -11.768 -3.864 16.092 1.00 95.69 92 GLN A C 1
ATOM 719 O O . GLN A 1 92 ? -11.503 -4.812 15.350 1.00 95.69 92 GLN A O 1
ATOM 724 N N . MET A 1 93 ? -11.166 -2.676 15.955 1.00 94.88 93 MET A N 1
ATOM 725 C CA . MET A 1 93 ? -10.178 -2.411 14.906 1.00 94.88 93 MET A CA 1
ATOM 726 C C . MET A 1 93 ? -8.941 -3.317 15.040 1.00 94.88 93 MET A C 1
ATOM 728 O O . MET A 1 93 ? -8.471 -3.867 14.045 1.00 94.88 93 MET A O 1
ATOM 732 N N . LYS A 1 94 ? -8.408 -3.510 16.255 1.00 94.94 94 LYS A N 1
ATOM 733 C CA . LYS A 1 94 ? -7.258 -4.404 16.494 1.00 94.94 94 LYS A CA 1
ATOM 734 C C . LYS A 1 94 ? -7.568 -5.852 16.134 1.00 94.94 94 LYS A C 1
ATOM 736 O O . LYS A 1 94 ? -6.738 -6.497 15.501 1.00 94.94 94 LYS A O 1
ATOM 741 N N . GLU A 1 95 ? -8.735 -6.351 16.526 1.00 96.19 95 GLU A N 1
ATOM 742 C CA . GLU A 1 95 ? -9.172 -7.714 16.223 1.00 96.19 95 GLU A CA 1
ATOM 743 C C . GLU A 1 95 ? -9.330 -7.926 14.718 1.00 96.19 95 GLU A C 1
ATOM 745 O O . GLU A 1 95 ? -8.883 -8.947 14.196 1.00 96.19 95 GLU A O 1
ATOM 750 N N . CYS A 1 96 ? -9.901 -6.950 14.007 1.00 95.81 96 CYS A N 1
ATOM 751 C CA . CYS A 1 96 ? -9.996 -6.999 12.552 1.00 95.81 96 CYS A CA 1
ATOM 752 C C . CYS A 1 96 ? -8.603 -7.023 11.905 1.00 95.81 96 CYS A C 1
ATOM 754 O O . CYS A 1 96 ? -8.305 -7.912 11.107 1.00 95.81 96 CYS A O 1
ATOM 756 N N . ILE A 1 97 ? -7.706 -6.119 12.319 1.00 95.00 97 ILE A N 1
ATOM 757 C CA . ILE A 1 97 ? -6.343 -6.045 11.779 1.00 95.00 97 ILE A CA 1
ATOM 758 C C . ILE A 1 97 ? -5.557 -7.336 12.041 1.00 95.00 97 ILE A C 1
ATOM 760 O O . ILE A 1 97 ? -4.886 -7.8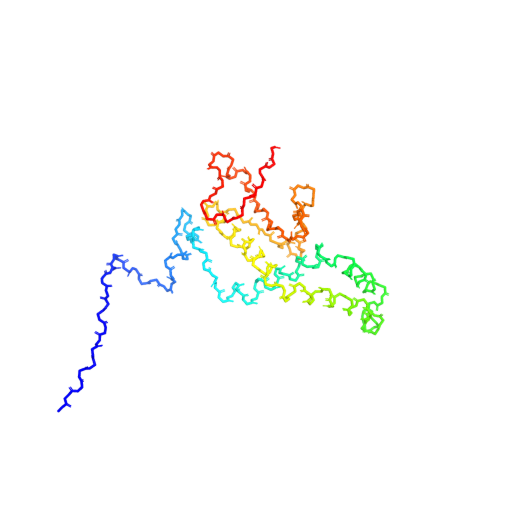40 11.140 1.00 95.00 97 ILE A O 1
ATOM 764 N N . ALA A 1 98 ? -5.653 -7.896 13.248 1.00 95.25 98 ALA A N 1
ATOM 765 C CA . ALA A 1 98 ? -4.924 -9.102 13.631 1.00 95.25 98 ALA A CA 1
ATOM 766 C C . ALA A 1 98 ? -5.256 -10.304 12.731 1.00 95.25 98 ALA A C 1
ATOM 768 O O . ALA A 1 98 ? -4.348 -11.049 12.364 1.00 95.25 98 ALA A O 1
ATOM 769 N N . LYS A 1 99 ? -6.523 -10.460 12.316 1.00 94.94 99 LYS A N 1
ATOM 770 C CA . LYS A 1 99 ? -6.954 -11.553 11.424 1.00 94.94 99 LYS A CA 1
ATOM 771 C C . LYS A 1 99 ? -6.163 -11.565 10.114 1.00 94.94 99 LYS A C 1
ATOM 773 O O . LYS A 1 99 ? -5.635 -12.604 9.737 1.00 94.94 99 LYS A O 1
ATOM 778 N N . TYR A 1 100 ? -6.022 -10.407 9.473 1.00 94.38 100 TYR A N 1
ATOM 779 C CA . TYR A 1 100 ? -5.311 -10.285 8.196 1.00 94.38 100 TYR A CA 1
ATOM 780 C C . TYR A 1 100 ? -3.790 -10.244 8.355 1.00 94.38 100 TYR A C 1
ATOM 782 O O . TYR A 1 100 ? -3.060 -10.659 7.461 1.00 94.38 100 TYR A O 1
ATOM 790 N N . PHE A 1 101 ? -3.276 -9.786 9.499 1.00 92.81 101 PHE A N 1
ATOM 791 C CA . PHE A 1 101 ? -1.831 -9.796 9.753 1.00 92.81 101 PHE A CA 1
ATOM 792 C C . PHE A 1 101 ? -1.230 -11.197 9.824 1.00 92.81 101 PHE A C 1
ATOM 794 O O . PHE A 1 101 ? -0.068 -11.384 9.460 1.00 92.81 101 PHE A O 1
ATOM 801 N N . HIS A 1 102 ? -2.009 -12.164 10.302 1.00 93.25 102 HIS A N 1
ATOM 802 C CA . HIS A 1 102 ? -1.594 -13.561 10.391 1.00 93.25 102 HIS A CA 1
ATOM 803 C C . HIS A 1 102 ? -1.889 -14.363 9.119 1.00 93.25 102 HIS A C 1
ATOM 805 O O . HIS A 1 102 ? -1.448 -15.507 9.012 1.00 93.25 102 HIS A O 1
ATOM 811 N N . ASP A 1 103 ? -2.580 -13.768 8.147 1.00 95.00 103 ASP A N 1
ATOM 812 C CA . ASP A 1 103 ? -2.865 -14.401 6.869 1.00 95.00 103 ASP A CA 1
ATOM 813 C C . ASP A 1 103 ? -1.634 -14.348 5.944 1.00 95.00 103 ASP A C 1
ATOM 815 O O . ASP A 1 103 ? -1.224 -13.301 5.428 1.00 95.00 103 ASP A O 1
ATOM 819 N N . THR A 1 104 ? -1.029 -15.518 5.729 1.00 95.62 104 THR A N 1
ATOM 820 C CA . THR A 1 104 ? 0.125 -15.681 4.838 1.00 95.62 104 THR A CA 1
ATOM 821 C C . THR A 1 104 ? -0.224 -15.423 3.380 1.00 95.62 104 THR A C 1
ATOM 823 O O . THR A 1 104 ? 0.622 -14.961 2.617 1.00 95.62 104 THR A O 1
ATOM 826 N N . GLU A 1 105 ? -1.457 -15.722 2.979 1.00 94.69 105 GLU A N 1
ATOM 827 C CA . GLU A 1 105 ? -1.904 -15.548 1.607 1.00 94.69 105 GLU A CA 1
ATOM 828 C C . GLU A 1 105 ? -2.034 -14.059 1.283 1.00 94.69 105 GLU A C 1
ATOM 830 O O . GLU A 1 105 ? -1.461 -13.590 0.296 1.00 94.69 105 GLU A O 1
ATOM 835 N N . PHE A 1 106 ? -2.671 -13.296 2.173 1.00 95.75 106 PHE A N 1
ATOM 836 C CA . PHE A 1 106 ? -2.713 -11.839 2.087 1.00 95.75 106 PHE A CA 1
ATOM 837 C C . PHE A 1 106 ? -1.306 -11.225 2.049 1.00 95.75 106 PHE A C 1
ATOM 839 O O . PHE A 1 106 ? -1.005 -10.422 1.162 1.00 95.75 106 PHE A O 1
ATOM 846 N N . ARG A 1 107 ? -0.399 -11.655 2.941 1.00 96.25 107 ARG A N 1
ATOM 847 C CA . ARG A 1 107 ? 1.001 -11.192 2.935 1.00 96.25 107 ARG A CA 1
ATOM 848 C C . ARG A 1 107 ? 1.689 -11.444 1.592 1.00 96.25 107 ARG A C 1
ATOM 850 O O . ARG A 1 107 ? 2.412 -10.568 1.109 1.00 96.25 107 ARG A O 1
ATOM 857 N N . ASN A 1 108 ? 1.467 -12.606 0.980 1.00 95.56 108 ASN A N 1
ATOM 858 C CA . ASN A 1 108 ? 2.038 -12.929 -0.326 1.00 95.56 108 ASN A CA 1
ATOM 859 C C . ASN A 1 108 ? 1.492 -11.996 -1.412 1.00 95.56 108 ASN A C 1
ATOM 861 O O . ASN A 1 108 ? 2.274 -11.446 -2.178 1.00 95.56 108 ASN A O 1
ATOM 865 N N . MET A 1 109 ? 0.186 -11.723 -1.430 1.00 95.44 109 MET A N 1
ATOM 866 C CA . MET A 1 109 ? -0.419 -10.823 -2.422 1.00 95.44 109 MET A CA 1
ATOM 867 C C . MET A 1 109 ? 0.080 -9.374 -2.287 1.00 95.44 109 MET A C 1
ATOM 869 O O . MET A 1 109 ? 0.382 -8.730 -3.292 1.00 95.44 109 MET A O 1
ATOM 873 N N . VAL A 1 110 ? 0.256 -8.873 -1.058 1.00 95.94 110 VAL A N 1
ATOM 874 C CA . VAL A 1 110 ? 0.865 -7.549 -0.805 1.00 95.94 110 VAL A CA 1
ATOM 875 C C . VAL A 1 110 ? 2.344 -7.521 -1.210 1.00 95.94 110 VAL A C 1
ATOM 877 O O . VAL A 1 110 ? 2.846 -6.511 -1.710 1.00 95.94 110 VAL A O 1
ATOM 880 N N . THR A 1 111 ? 3.053 -8.635 -1.024 1.00 96.12 111 THR A N 1
ATOM 881 C CA . THR A 1 111 ? 4.443 -8.780 -1.474 1.00 96.12 111 THR A CA 1
ATOM 882 C C . THR A 1 111 ? 4.535 -8.757 -2.997 1.00 96.12 111 THR A C 1
ATOM 884 O O . THR A 1 111 ? 5.363 -8.033 -3.549 1.00 96.12 111 THR A O 1
ATOM 887 N N . GLU A 1 112 ? 3.651 -9.477 -3.684 1.00 95.38 112 GLU A N 1
ATOM 888 C CA . GLU A 1 112 ? 3.571 -9.481 -5.144 1.00 95.38 112 GLU A CA 1
ATOM 889 C C . GLU A 1 112 ? 3.235 -8.091 -5.695 1.00 95.38 112 GLU A C 1
ATOM 891 O O . GLU A 1 112 ? 3.869 -7.650 -6.654 1.00 95.38 112 GLU A O 1
ATOM 896 N N . GLU A 1 113 ? 2.324 -7.356 -5.049 1.00 95.00 113 GLU A N 1
ATOM 897 C CA . GLU A 1 113 ? 2.042 -5.955 -5.376 1.00 95.00 113 GLU A CA 1
ATOM 898 C C . GLU A 1 113 ? 3.313 -5.097 -5.332 1.00 95.00 113 GLU A C 1
ATOM 900 O O . GLU A 1 113 ? 3.638 -4.398 -6.295 1.00 95.00 113 GLU A O 1
ATOM 905 N N . TYR A 1 114 ? 4.062 -5.172 -4.229 1.00 95.62 114 TYR A N 1
ATOM 906 C CA . TYR A 1 114 ? 5.302 -4.418 -4.070 1.00 95.62 114 TYR A CA 1
ATOM 907 C C . TYR A 1 114 ? 6.349 -4.791 -5.126 1.00 95.62 114 TYR A C 1
ATOM 909 O O . TYR A 1 114 ? 6.977 -3.915 -5.728 1.00 95.62 114 TYR A O 1
ATOM 917 N N . LEU A 1 115 ? 6.539 -6.089 -5.363 1.00 95.69 115 LEU A N 1
ATOM 918 C CA . LEU A 1 115 ? 7.498 -6.578 -6.344 1.00 95.69 115 LEU A CA 1
ATOM 919 C C . LEU A 1 115 ? 7.131 -6.123 -7.758 1.00 95.69 115 LEU A C 1
ATOM 921 O O . LEU A 1 115 ? 8.012 -5.683 -8.494 1.00 95.69 115 LEU A O 1
ATOM 925 N N . ASN A 1 116 ? 5.847 -6.151 -8.117 1.00 95.06 116 ASN A N 1
ATOM 926 C CA . ASN A 1 116 ? 5.386 -5.705 -9.428 1.00 95.06 116 ASN A CA 1
ATOM 927 C C . ASN A 1 116 ? 5.595 -4.198 -9.619 1.00 95.06 116 ASN A C 1
ATOM 929 O O . ASN A 1 116 ? 6.054 -3.778 -10.680 1.00 95.06 116 ASN A O 1
ATOM 933 N N . GLU A 1 117 ? 5.357 -3.379 -8.593 1.00 95.06 117 GLU A N 1
ATOM 934 C CA . GLU A 1 117 ? 5.686 -1.948 -8.633 1.00 95.06 117 GLU A CA 1
ATOM 935 C C . GLU A 1 117 ? 7.185 -1.693 -8.778 1.00 95.06 117 GLU A C 1
ATOM 937 O O . GLU A 1 117 ? 7.600 -0.827 -9.550 1.00 95.06 117 GLU A O 1
ATOM 942 N N . ARG A 1 118 ? 8.007 -2.448 -8.043 1.00 95.25 118 ARG A N 1
ATOM 943 C CA . ARG A 1 118 ? 9.464 -2.320 -8.085 1.00 95.25 118 ARG A CA 1
ATOM 944 C C . ARG A 1 118 ? 10.008 -2.700 -9.458 1.00 95.25 118 ARG A C 1
ATOM 946 O O . ARG A 1 118 ? 10.823 -1.966 -10.014 1.00 95.25 118 ARG A O 1
ATOM 953 N N . SER A 1 119 ? 9.549 -3.814 -10.019 1.00 95.12 119 SER A N 1
ATOM 954 C CA . SER A 1 119 ? 9.924 -4.259 -11.362 1.00 95.12 119 SER A CA 1
ATOM 955 C C . SER A 1 119 ? 9.419 -3.297 -12.437 1.00 95.12 119 SER A C 1
ATOM 957 O O . SER A 1 119 ? 10.174 -2.955 -13.348 1.00 95.12 119 SER A O 1
ATOM 959 N N . HIS A 1 120 ? 8.199 -2.766 -12.289 1.00 95.25 120 HIS A N 1
ATOM 960 C CA . HIS A 1 120 ? 7.664 -1.739 -13.182 1.00 95.25 120 HIS A CA 1
ATOM 961 C C . HIS A 1 120 ? 8.533 -0.480 -13.178 1.00 95.25 120 HIS A C 1
ATOM 963 O O . HIS A 1 120 ? 8.916 0.010 -14.242 1.00 95.25 120 HIS A O 1
ATOM 969 N N . TYR A 1 121 ? 8.909 0.001 -11.992 1.00 95.81 121 TYR A N 1
ATOM 970 C CA . TYR A 1 121 ? 9.786 1.157 -11.837 1.00 95.81 121 TYR A CA 1
ATOM 971 C C . TYR A 1 121 ? 11.170 0.916 -12.448 1.00 95.81 121 TYR A C 1
ATOM 973 O O . TYR A 1 121 ? 11.685 1.773 -13.159 1.00 95.81 121 TYR A O 1
ATOM 981 N N . ARG A 1 122 ? 11.763 -0.263 -12.242 1.00 95.06 122 ARG A N 1
ATOM 982 C CA . ARG A 1 122 ? 13.065 -0.615 -12.834 1.00 95.06 122 ARG A CA 1
ATOM 983 C C . ARG A 1 122 ? 13.031 -0.707 -14.360 1.00 95.06 122 ARG A C 1
ATOM 985 O O . ARG A 1 122 ? 14.009 -0.350 -15.011 1.00 95.06 122 ARG A O 1
ATOM 992 N N . GLN A 1 123 ? 11.916 -1.174 -14.920 1.00 94.12 123 GLN A N 1
ATOM 993 C CA . GLN A 1 123 ? 11.725 -1.305 -16.365 1.00 94.12 123 GLN A CA 1
ATOM 994 C C . GLN A 1 123 ? 11.434 0.044 -17.037 1.00 94.12 123 GLN A C 1
ATOM 996 O O . GLN A 1 123 ? 11.949 0.308 -18.119 1.00 94.12 123 GLN A O 1
ATOM 1001 N N . THR A 1 124 ? 10.577 0.870 -16.429 1.00 94.56 124 THR A N 1
ATOM 1002 C CA . THR A 1 124 ? 9.965 2.043 -17.088 1.00 94.56 124 THR A CA 1
ATOM 1003 C C . THR A 1 124 ? 10.388 3.386 -16.498 1.00 94.56 124 THR A C 1
ATOM 1005 O O . THR A 1 124 ? 10.190 4.421 -17.127 1.00 94.56 124 THR A O 1
ATOM 1008 N N . GLY A 1 125 ? 10.936 3.398 -15.282 1.00 94.56 125 GLY A N 1
ATOM 1009 C CA . GLY A 1 125 ? 11.230 4.610 -14.516 1.00 94.56 125 GLY A CA 1
ATOM 1010 C C . GLY A 1 125 ? 9.996 5.251 -13.870 1.00 94.56 125 GLY A C 1
ATOM 1011 O O . GLY A 1 125 ? 10.124 6.254 -13.167 1.00 94.56 125 GLY A O 1
ATOM 1012 N N . ILE A 1 126 ? 8.798 4.688 -14.067 1.00 94.94 126 ILE A N 1
ATOM 1013 C CA . ILE A 1 126 ? 7.550 5.228 -13.522 1.00 94.94 126 ILE A CA 1
ATOM 1014 C C . ILE A 1 126 ? 7.348 4.696 -12.103 1.00 94.94 126 ILE A C 1
ATOM 1016 O O . ILE A 1 126 ? 7.229 3.494 -11.869 1.00 94.94 126 ILE A O 1
ATOM 1020 N N . LYS A 1 127 ? 7.335 5.606 -11.127 1.00 93.44 127 LYS A N 1
ATOM 1021 C CA . LYS A 1 127 ? 7.106 5.272 -9.717 1.00 93.44 127 LYS A CA 1
ATOM 1022 C C . LYS A 1 127 ? 5.613 5.259 -9.385 1.00 93.44 127 LYS A C 1
ATOM 1024 O O . LYS A 1 127 ? 4.869 6.138 -9.819 1.00 93.44 127 LYS A O 1
ATOM 1029 N N . THR A 1 128 ? 5.212 4.332 -8.521 1.00 93.56 128 THR A N 1
ATOM 1030 C CA . THR A 1 128 ? 3.869 4.290 -7.921 1.00 93.56 128 THR A CA 1
ATOM 1031 C C . THR A 1 128 ? 3.964 4.780 -6.474 1.00 93.56 128 THR A C 1
ATOM 1033 O O . THR A 1 128 ? 4.294 3.995 -5.585 1.00 93.56 128 THR A O 1
ATOM 1036 N N . PRO A 1 129 ? 3.790 6.090 -6.203 1.00 91.25 129 PRO A N 1
ATOM 1037 C CA . PRO A 1 129 ? 3.838 6.595 -4.838 1.00 91.25 129 PRO A CA 1
ATOM 1038 C C . PRO A 1 129 ? 2.610 6.115 -4.061 1.00 91.25 129 PRO A C 1
ATOM 1040 O O . PRO A 1 129 ? 1.486 6.427 -4.429 1.00 91.25 129 PRO A O 1
ATOM 1043 N N . ARG A 1 130 ? 2.829 5.391 -2.960 1.00 89.56 130 ARG A N 1
ATOM 1044 C CA . ARG A 1 130 ? 1.749 5.003 -2.038 1.00 89.56 130 ARG A CA 1
ATOM 1045 C C . ARG A 1 130 ? 1.339 6.113 -1.080 1.00 89.56 130 ARG A C 1
ATOM 1047 O O . ARG A 1 130 ? 0.191 6.159 -0.665 1.00 89.56 130 ARG A O 1
ATOM 1054 N N . TYR A 1 131 ? 2.261 7.021 -0.780 1.00 88.12 131 TYR A N 1
ATOM 1055 C CA . TYR A 1 131 ? 1.982 8.2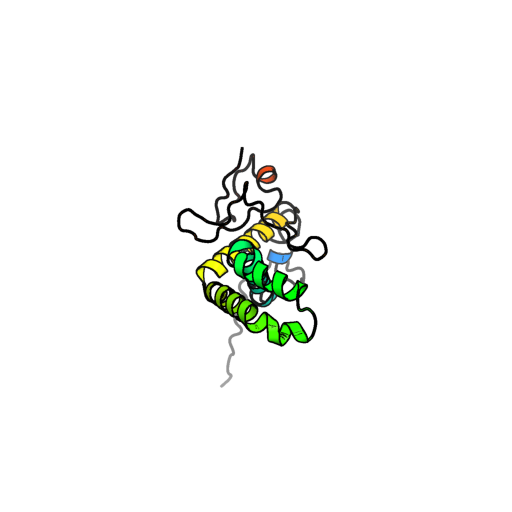15 0.001 1.00 88.12 131 TYR A CA 1
ATOM 1056 C C . TYR A 1 131 ? 2.155 9.447 -0.875 1.00 88.12 131 TYR A C 1
ATOM 1058 O O . TYR A 1 131 ? 3.209 9.647 -1.488 1.00 88.12 131 TYR A O 1
ATOM 1066 N N . ILE A 1 132 ? 1.124 10.282 -0.911 1.00 88.00 132 ILE A N 1
ATOM 1067 C CA . ILE A 1 132 ? 1.195 11.622 -1.481 1.00 88.00 132 ILE A CA 1
ATOM 1068 C C . ILE A 1 132 ? 1.206 12.569 -0.285 1.00 88.00 132 ILE A C 1
ATOM 1070 O O . ILE A 1 132 ? 0.240 12.664 0.466 1.00 88.00 132 ILE A O 1
ATOM 1074 N N . GLN A 1 133 ? 2.349 13.226 -0.068 1.00 86.69 133 GLN A N 1
ATOM 1075 C CA . GLN A 1 133 ? 2.634 13.999 1.146 1.00 86.69 133 GLN A CA 1
ATOM 1076 C C . GLN A 1 133 ? 2.590 13.134 2.418 1.00 86.69 133 GLN A C 1
ATOM 1078 O O . GLN A 1 133 ? 3.585 12.493 2.749 1.00 86.69 133 GLN A O 1
ATOM 1083 N N . LYS A 1 134 ? 1.461 13.131 3.134 1.00 85.06 134 LYS A N 1
ATOM 1084 C CA . LYS A 1 134 ? 1.234 12.361 4.369 1.00 85.06 134 LYS A CA 1
ATOM 1085 C C . LYS A 1 134 ? 0.051 11.403 4.255 1.00 85.06 134 LYS A C 1
ATOM 1087 O O . LYS A 1 134 ? -0.201 10.649 5.187 1.00 85.06 134 LYS A O 1
ATOM 1092 N N . GLU A 1 135 ? -0.663 11.441 3.138 1.00 84.81 135 GLU A N 1
ATOM 1093 C CA . GLU A 1 135 ? -1.883 10.672 2.943 1.00 84.81 135 GLU A CA 1
ATOM 1094 C C . GLU A 1 135 ? -1.580 9.420 2.131 1.00 84.81 135 GLU A C 1
ATOM 1096 O O . GLU A 1 135 ? -0.843 9.466 1.139 1.00 84.81 135 GLU A O 1
ATOM 1101 N N . TRP A 1 136 ? -2.141 8.297 2.573 1.00 84.81 136 TRP A N 1
ATOM 1102 C CA . TRP A 1 136 ? -2.150 7.071 1.792 1.00 84.81 136 TRP A CA 1
ATOM 1103 C C . TRP A 1 136 ? -3.047 7.269 0.571 1.00 84.81 136 TRP A C 1
ATOM 1105 O O . TRP A 1 136 ? -4.192 7.706 0.689 1.00 84.81 136 TRP A O 1
ATOM 1115 N N . GLN A 1 137 ? -2.526 6.968 -0.615 1.00 87.62 137 GLN A N 1
ATOM 1116 C CA . GLN A 1 137 ? -3.296 7.091 -1.841 1.00 87.62 137 GLN A CA 1
ATOM 1117 C C . GLN A 1 137 ? -4.380 6.008 -1.873 1.00 87.62 137 GLN A C 1
ATOM 1119 O O . GLN A 1 137 ? -4.083 4.817 -1.965 1.00 87.62 137 GLN A O 1
ATOM 1124 N N . ASN A 1 138 ? -5.643 6.432 -1.848 1.00 85.75 138 ASN A N 1
ATOM 1125 C CA . ASN A 1 138 ? -6.772 5.514 -1.938 1.00 85.75 138 ASN A CA 1
ATOM 1126 C C . ASN A 1 138 ? -6.799 4.793 -3.293 1.00 85.75 138 ASN A C 1
ATOM 1128 O O . ASN A 1 138 ? -6.599 5.403 -4.350 1.00 85.75 138 ASN A O 1
ATOM 1132 N N . ARG A 1 139 ? -7.075 3.485 -3.255 1.00 88.75 139 ARG A N 1
ATOM 1133 C CA . ARG A 1 139 ? -7.294 2.673 -4.456 1.00 88.75 139 ARG A CA 1
ATOM 1134 C C . ARG A 1 139 ? -8.588 3.121 -5.143 1.00 88.75 139 ARG A C 1
ATOM 1136 O O . ARG A 1 139 ? -9.592 3.390 -4.487 1.00 88.75 139 ARG A O 1
ATOM 1143 N N . ASN A 1 140 ? -8.576 3.187 -6.473 1.00 86.75 140 ASN A N 1
ATOM 1144 C CA . ASN A 1 140 ? -9.785 3.447 -7.248 1.00 86.75 140 ASN A CA 1
ATOM 1145 C C . ASN A 1 140 ? -10.617 2.160 -7.345 1.00 86.75 140 ASN A C 1
ATOM 1147 O O . ASN A 1 140 ? -10.368 1.334 -8.217 1.00 86.75 140 ASN A O 1
ATOM 1151 N N . LEU A 1 141 ? -11.610 2.022 -6.465 1.00 86.00 141 LEU A N 1
ATOM 1152 C CA . LEU A 1 141 ? -12.459 0.828 -6.358 1.00 86.00 141 LEU A CA 1
ATOM 1153 C C . LEU A 1 141 ? -13.280 0.526 -7.623 1.00 86.00 141 LEU A C 1
ATOM 1155 O O . LEU A 1 141 ? -13.707 -0.607 -7.805 1.00 86.00 141 LEU A O 1
ATOM 1159 N N . VAL A 1 142 ? -13.511 1.527 -8.481 1.00 84.44 142 VAL A N 1
ATOM 1160 C CA . VAL A 1 142 ? -14.298 1.365 -9.713 1.00 84.44 142 VAL A CA 1
ATOM 1161 C C . VAL A 1 142 ? -13.463 0.689 -10.796 1.00 84.44 142 VAL A C 1
ATOM 1163 O O . VAL A 1 142 ? -13.919 -0.250 -11.437 1.00 84.44 142 VAL A O 1
ATOM 1166 N N . ASN A 1 143 ? -12.236 1.171 -10.999 1.00 84.19 143 ASN A N 1
ATOM 1167 C CA . ASN A 1 143 ? -11.375 0.696 -12.083 1.00 84.19 143 ASN A CA 1
ATOM 1168 C C . ASN A 1 143 ? -10.475 -0.478 -11.672 1.00 84.19 143 ASN A C 1
ATOM 1170 O O . ASN A 1 143 ? -10.013 -1.210 -12.545 1.00 84.19 143 ASN A O 1
ATOM 1174 N N . ASP A 1 144 ? -10.193 -0.624 -10.377 1.00 85.19 144 ASP A N 1
ATOM 1175 C CA . ASP A 1 144 ? -9.311 -1.648 -9.814 1.00 85.19 144 ASP A CA 1
ATOM 1176 C C . ASP A 1 144 ? -9.944 -2.210 -8.525 1.00 85.19 144 ASP A C 1
ATOM 1178 O O . ASP A 1 144 ? -9.640 -1.735 -7.422 1.00 85.19 144 ASP A O 1
ATOM 1182 N N . PRO A 1 145 ? -10.896 -3.158 -8.643 1.00 89.94 145 PRO A N 1
ATOM 1183 C CA . PRO A 1 145 ? -11.568 -3.728 -7.485 1.00 89.94 145 PRO A CA 1
ATOM 1184 C C . PRO A 1 145 ? -10.565 -4.474 -6.585 1.00 89.94 145 PRO A C 1
ATOM 1186 O O . PRO A 1 145 ? -9.668 -5.162 -7.074 1.00 89.94 145 PRO A O 1
ATOM 1189 N N . PRO A 1 146 ? -10.680 -4.345 -5.251 1.00 90.81 146 PRO A N 1
ATOM 1190 C CA . PRO A 1 146 ? -9.710 -4.915 -4.320 1.00 90.81 146 PRO A CA 1
ATOM 1191 C C . PRO A 1 146 ? -9.792 -6.431 -4.142 1.00 90.81 146 PRO A C 1
ATOM 1193 O O . PRO A 1 146 ? -8.829 -7.024 -3.654 1.00 90.81 146 PRO A O 1
ATOM 1196 N N . PHE A 1 147 ? -10.917 -7.040 -4.511 1.00 92.44 147 PHE A N 1
ATOM 11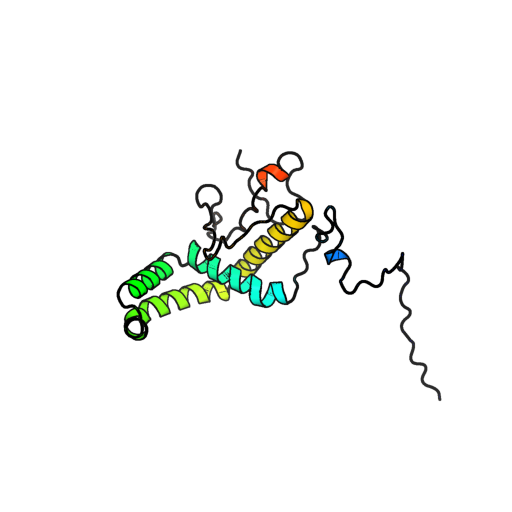97 C CA . PHE A 1 147 ? -11.214 -8.438 -4.235 1.00 92.44 147 PHE A CA 1
ATOM 1198 C C . PHE A 1 147 ? -11.536 -9.212 -5.505 1.00 92.44 147 PHE A C 1
ATOM 1200 O O . PHE A 1 147 ? -12.126 -8.663 -6.438 1.00 92.44 147 PHE A O 1
ATOM 1207 N N . ASP A 1 148 ? -11.157 -10.487 -5.515 1.00 88.38 148 ASP A N 1
ATOM 1208 C CA . ASP A 1 148 ? -11.606 -11.448 -6.516 1.00 88.38 148 ASP A CA 1
ATOM 1209 C C . ASP A 1 148 ? -13.036 -11.940 -6.222 1.00 88.38 148 ASP A C 1
ATOM 1211 O O . ASP A 1 148 ? -13.673 -11.553 -5.239 1.00 88.38 148 ASP A O 1
ATOM 1215 N N . GLU A 1 149 ? -13.541 -12.829 -7.077 1.00 88.62 149 GLU A N 1
ATOM 1216 C CA . GLU A 1 149 ? -14.857 -13.462 -6.910 1.00 88.62 149 GLU A CA 1
ATOM 1217 C C . GLU A 1 149 ? -14.971 -14.281 -5.610 1.00 88.62 149 GLU A C 1
ATOM 1219 O O . GLU A 1 149 ? -16.073 -14.488 -5.104 1.00 88.62 149 GLU A O 1
ATOM 1224 N N . ASN A 1 150 ? -13.840 -14.713 -5.043 1.00 87.81 150 ASN A N 1
ATOM 1225 C CA . ASN A 1 150 ? -13.761 -15.485 -3.805 1.00 87.81 150 ASN A CA 1
ATOM 1226 C C . ASN A 1 150 ? -13.567 -14.599 -2.559 1.00 87.81 150 ASN A C 1
ATOM 1228 O O . ASN A 1 150 ? -13.457 -15.124 -1.450 1.00 87.81 150 ASN A O 1
ATOM 1232 N N . GLY A 1 151 ? -13.509 -13.271 -2.711 1.00 87.25 151 GLY A N 1
ATOM 1233 C CA . GLY A 1 151 ? -13.265 -12.327 -1.616 1.00 87.25 151 GLY A CA 1
ATOM 1234 C C . GLY A 1 151 ? -11.797 -12.208 -1.184 1.00 87.25 151 GLY A C 1
ATOM 1235 O O . GLY A 1 151 ? -11.507 -11.625 -0.139 1.00 87.25 151 GLY A O 1
ATOM 1236 N N . LYS A 1 152 ? -10.856 -12.743 -1.962 1.00 91.06 152 LYS A N 1
ATOM 1237 C CA . LYS A 1 152 ? -9.416 -12.664 -1.714 1.00 91.06 152 LYS A CA 1
ATOM 1238 C C . LYS A 1 152 ? -8.826 -11.377 -2.286 1.00 91.06 152 LYS A C 1
ATOM 1240 O O . LYS A 1 152 ? -9.233 -10.892 -3.338 1.00 91.06 152 LYS A O 1
ATOM 1245 N N . TYR A 1 153 ? -7.817 -10.840 -1.602 1.00 92.94 153 TYR A N 1
ATOM 1246 C CA . TYR A 1 153 ? -7.127 -9.620 -2.011 1.00 92.94 153 TYR A CA 1
ATOM 1247 C C . TYR A 1 153 ? -6.376 -9.755 -3.345 1.00 92.94 153 TYR A C 1
ATOM 1249 O O . TYR A 1 153 ? -5.570 -10.673 -3.533 1.00 92.94 153 TYR A O 1
ATOM 1257 N N . ILE A 1 154 ? -6.581 -8.775 -4.226 1.00 92.44 154 ILE A N 1
ATOM 1258 C CA . ILE A 1 154 ? -5.906 -8.635 -5.519 1.00 92.44 154 ILE A CA 1
ATOM 1259 C C . ILE A 1 154 ? -4.810 -7.552 -5.441 1.00 92.44 154 ILE A C 1
ATOM 1261 O O . ILE A 1 154 ? -5.084 -6.451 -4.942 1.00 92.44 154 ILE A O 1
ATOM 1265 N N . PRO A 1 155 ? -3.593 -7.786 -5.982 1.00 93.12 155 PRO A N 1
ATOM 1266 C CA . PRO A 1 155 ? -2.514 -6.801 -5.983 1.00 93.12 155 PRO A CA 1
ATOM 1267 C C . PRO A 1 155 ? -2.912 -5.587 -6.824 1.00 93.12 155 PRO A C 1
ATOM 1269 O O . PRO A 1 155 ? -3.475 -5.743 -7.904 1.00 93.12 155 PRO A O 1
ATOM 1272 N N . GLN A 1 156 ? -2.600 -4.378 -6.364 1.00 91.88 156 GLN A N 1
ATOM 1273 C CA . GLN A 1 156 ? -2.958 -3.165 -7.098 1.00 91.88 156 GLN A CA 1
ATOM 1274 C C . GLN A 1 156 ? -2.170 -3.056 -8.402 1.00 91.88 156 GLN A C 1
ATOM 1276 O O . GLN A 1 156 ? -0.983 -3.410 -8.465 1.00 91.88 156 GLN A O 1
ATOM 1281 N N . LYS A 1 157 ? -2.804 -2.492 -9.430 1.00 91.06 157 LYS A N 1
ATOM 1282 C CA . LYS A 1 157 ? -2.116 -2.154 -10.678 1.00 91.06 157 LYS A CA 1
ATOM 1283 C C . LYS A 1 157 ? -1.115 -0.998 -10.458 1.00 91.06 157 LYS A C 1
ATOM 1285 O O . LYS A 1 157 ? -1.498 0.033 -9.896 1.00 91.06 157 LYS A O 1
ATOM 1290 N N . PRO A 1 158 ? 0.150 -1.112 -10.918 1.00 92.75 158 PRO A N 1
ATOM 1291 C CA . PRO A 1 158 ? 1.102 -0.002 -10.886 1.00 92.75 158 PRO A CA 1
ATOM 1292 C C . PRO A 1 158 ? 0.641 1.202 -11.721 1.00 92.75 158 PRO A C 1
ATOM 1294 O O . PRO A 1 158 ? -0.023 1.061 -12.751 1.00 92.75 158 PRO A O 1
ATOM 1297 N N . ASN A 1 159 ? 1.048 2.405 -11.321 1.00 91.81 159 ASN A N 1
ATOM 1298 C CA . ASN A 1 159 ? 0.713 3.623 -12.055 1.00 91.81 159 ASN A CA 1
ATOM 1299 C C . ASN A 1 159 ? 1.338 3.609 -13.453 1.00 91.81 159 ASN A C 1
ATOM 1301 O O . ASN A 1 159 ? 2.542 3.446 -13.592 1.00 91.81 159 ASN A O 1
ATOM 1305 N N . GLY A 1 160 ? 0.531 3.857 -14.487 1.00 90.06 160 GLY A N 1
ATOM 1306 C CA . GLY A 1 160 ? 1.012 3.898 -15.872 1.00 90.06 160 GLY A CA 1
ATOM 1307 C C . GLY A 1 160 ? 1.120 2.533 -16.556 1.00 90.06 160 GLY A C 1
ATOM 1308 O O . GLY A 1 160 ? 1.469 2.498 -17.734 1.00 90.06 160 GLY A O 1
ATOM 1309 N N . TRP A 1 161 ? 0.741 1.443 -15.877 1.00 90.31 161 TRP A N 1
ATOM 1310 C CA . TRP A 1 161 ? 0.779 0.078 -16.409 1.00 90.31 161 TRP A CA 1
ATOM 1311 C C . TRP A 1 161 ? 0.160 -0.055 -17.805 1.00 90.31 161 TRP A C 1
ATOM 1313 O O . TRP A 1 161 ? 0.830 -0.482 -18.744 1.00 90.31 161 TRP A O 1
ATOM 1323 N N . ASP A 1 162 ? -1.093 0.382 -17.962 1.00 90.12 162 ASP A N 1
ATOM 1324 C CA . ASP A 1 162 ? -1.835 0.227 -19.219 1.00 90.12 162 ASP A CA 1
ATOM 1325 C C . ASP A 1 162 ? -1.180 0.989 -20.378 1.00 90.12 162 ASP A C 1
ATOM 1327 O O . ASP A 1 162 ? -1.280 0.570 -21.524 1.00 90.12 162 ASP A O 1
ATOM 1331 N N . LYS A 1 163 ? -0.462 2.086 -20.098 1.00 91.12 163 LYS A N 1
ATOM 1332 C CA . LYS A 1 163 ? 0.279 2.845 -21.118 1.00 91.12 163 LYS A CA 1
ATOM 1333 C C . LYS A 1 163 ? 1.597 2.166 -21.476 1.00 91.12 163 LYS A C 1
ATOM 1335 O O . LYS A 1 163 ? 1.957 2.131 -22.646 1.00 91.12 163 LYS A O 1
ATOM 1340 N N . SER A 1 164 ? 2.312 1.642 -20.483 1.00 90.75 164 SER A N 1
ATOM 1341 C CA . SER A 1 164 ? 3.627 1.023 -20.676 1.00 90.75 164 SER A CA 1
ATOM 1342 C C . SER A 1 164 ? 3.571 -0.326 -21.387 1.00 90.75 164 SER A C 1
ATOM 1344 O O . SER A 1 164 ? 4.525 -0.676 -22.075 1.00 90.75 164 SER A O 1
ATOM 1346 N N . TYR A 1 165 ? 2.475 -1.072 -21.224 1.00 89.94 165 TYR A N 1
ATOM 1347 C CA . TYR A 1 165 ? 2.355 -2.452 -21.708 1.00 89.94 165 TYR A CA 1
ATOM 1348 C C . TYR A 1 165 ? 1.241 -2.659 -22.740 1.00 89.94 165 TYR A C 1
ATOM 1350 O O . TYR A 1 165 ? 0.916 -3.798 -23.064 1.00 89.94 165 TYR A O 1
ATOM 1358 N N . LYS A 1 166 ? 0.666 -1.577 -23.288 1.00 87.50 166 LYS A N 1
ATOM 1359 C CA . LYS A 1 166 ? -0.413 -1.651 -24.288 1.00 87.50 166 LYS A CA 1
ATOM 1360 C C . LYS A 1 166 ? -0.034 -2.473 -25.523 1.00 87.50 166 LYS A C 1
ATOM 1362 O O . LYS A 1 166 ? -0.860 -3.204 -26.053 1.00 87.5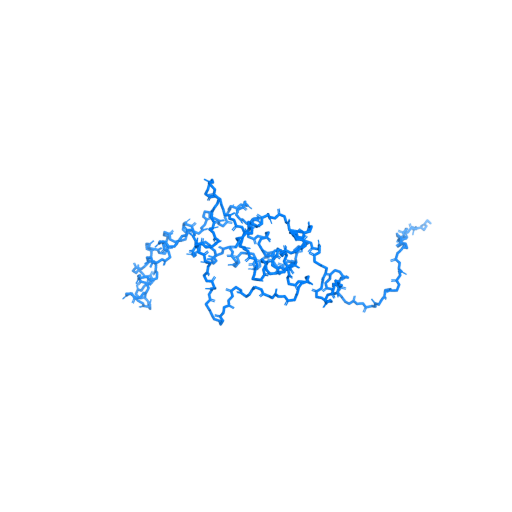0 166 LYS A O 1
ATOM 1367 N N . GLU A 1 167 ? 1.200 -2.307 -25.993 1.00 85.75 167 GLU A N 1
ATOM 1368 C CA . GLU A 1 167 ? 1.685 -2.898 -27.248 1.00 85.75 167 GLU A CA 1
ATOM 1369 C C . GLU A 1 167 ? 2.476 -4.188 -27.017 1.00 85.75 167 GLU A C 1
ATOM 1371 O O . GLU A 1 167 ? 2.402 -5.119 -27.811 1.00 85.75 167 GLU A O 1
ATOM 1376 N N . THR A 1 168 ? 3.233 -4.246 -25.921 1.00 84.81 168 THR A N 1
ATOM 1377 C CA . THR A 1 168 ? 4.129 -5.360 -25.590 1.00 84.81 168 THR A CA 1
ATOM 1378 C C . THR A 1 168 ? 3.448 -6.470 -24.793 1.00 84.81 168 THR A C 1
ATOM 1380 O O . THR A 1 168 ? 3.962 -7.586 -24.757 1.00 84.81 168 THR A O 1
ATOM 1383 N N . GLY A 1 169 ? 2.293 -6.192 -24.179 1.00 84.81 169 GLY A N 1
ATOM 1384 C CA . GLY A 1 169 ? 1.632 -7.105 -23.252 1.00 84.81 169 GLY A CA 1
ATOM 1385 C C . GLY A 1 169 ? 2.315 -7.160 -21.877 1.00 84.81 169 GLY A C 1
ATOM 1386 O O . GLY A 1 169 ? 3.307 -6.464 -21.632 1.00 84.81 169 GLY A O 1
ATOM 1387 N N . PRO A 1 170 ? 1.771 -7.955 -20.937 1.00 86.12 170 PRO A N 1
ATOM 1388 C CA . PRO A 1 170 ? 2.311 -8.048 -19.588 1.00 86.12 170 PRO A CA 1
ATOM 1389 C C . PRO A 1 170 ? 3.747 -8.610 -19.611 1.00 86.12 170 PRO A C 1
ATOM 1391 O O . PRO A 1 170 ? 4.024 -9.577 -20.323 1.00 86.12 170 PRO A O 1
ATOM 1394 N N . PRO A 1 171 ? 4.678 -8.022 -18.841 1.00 89.69 171 PRO A N 1
ATOM 1395 C CA . PRO A 1 171 ? 6.071 -8.446 -18.827 1.00 89.69 171 PRO A CA 1
ATOM 1396 C C . PRO A 1 171 ? 6.241 -9.800 -18.125 1.00 89.69 171 PRO A C 1
ATOM 1398 O O . PRO A 1 171 ? 5.488 -10.140 -17.217 1.00 89.69 171 PRO A O 1
ATOM 1401 N N . SER A 1 172 ? 7.292 -10.545 -18.479 1.00 89.38 172 SER A N 1
ATOM 1402 C CA . SER A 1 172 ? 7.555 -11.903 -17.967 1.00 89.38 172 SER A CA 1
ATOM 1403 C C . SER A 1 172 ? 7.700 -12.001 -16.448 1.00 89.38 172 SER A C 1
ATOM 1405 O O . SER A 1 172 ? 7.477 -13.060 -15.871 1.00 89.38 172 SER A O 1
ATOM 1407 N N . TRP A 1 173 ? 8.111 -10.916 -15.792 1.00 89.12 173 TRP A N 1
ATOM 1408 C CA . TRP A 1 173 ? 8.253 -10.871 -14.340 1.00 89.12 173 TRP A CA 1
ATOM 1409 C C . TRP A 1 173 ? 6.930 -10.649 -13.608 1.00 89.12 173 TRP A C 1
ATOM 1411 O O . TRP A 1 173 ? 6.906 -10.806 -12.388 1.00 89.12 173 TRP A O 1
ATOM 1421 N N . ALA A 1 174 ? 5.858 -10.248 -14.296 1.00 89.25 174 ALA A N 1
ATOM 1422 C CA . ALA A 1 174 ? 4.564 -10.012 -13.675 1.00 89.25 174 ALA A CA 1
ATOM 1423 C C . ALA A 1 174 ? 3.861 -11.348 -13.439 1.00 89.25 174 ALA A C 1
ATOM 1425 O O . ALA A 1 174 ? 3.403 -12.005 -14.368 1.00 89.25 174 ALA A O 1
ATOM 1426 N N . SER A 1 175 ? 3.801 -11.749 -12.174 1.00 80.50 175 SER A N 1
ATOM 1427 C CA . SER A 1 175 ? 3.100 -12.956 -11.728 1.00 80.50 175 SER A CA 1
ATOM 1428 C C . SER A 1 175 ? 1.583 -12.820 -11.861 1.00 80.50 175 SER A C 1
ATOM 1430 O O . SER A 1 175 ? 0.898 -13.786 -12.187 1.00 80.50 175 SER A O 1
ATOM 1432 N N . TYR A 1 176 ? 1.063 -11.615 -11.612 1.00 82.94 176 TYR A N 1
ATOM 1433 C CA . TYR A 1 176 ? -0.358 -11.308 -11.654 1.00 82.94 176 TYR A CA 1
ATOM 1434 C C . TYR A 1 176 ? -0.741 -10.696 -13.001 1.00 82.94 176 TYR A C 1
ATOM 1436 O O . TYR A 1 176 ? -0.123 -9.729 -13.454 1.00 82.94 176 TYR A O 1
ATOM 1444 N N . ASN A 1 177 ? -1.780 -11.247 -13.628 1.00 80.50 177 ASN A N 1
ATOM 1445 C CA . ASN A 1 177 ? -2.312 -10.715 -14.873 1.00 80.50 177 ASN A CA 1
ATOM 1446 C C . ASN A 1 177 ? -3.330 -9.615 -14.562 1.00 80.50 177 ASN A C 1
ATOM 1448 O O . ASN A 1 177 ? -4.454 -9.883 -14.141 1.00 80.50 177 ASN A O 1
ATOM 1452 N N . TYR A 1 178 ? -2.913 -8.365 -14.740 1.00 80.62 178 TYR A N 1
ATOM 1453 C CA . TYR A 1 178 ? -3.808 -7.229 -14.598 1.00 80.62 178 TYR A CA 1
ATOM 1454 C C . TYR A 1 178 ? -4.711 -7.132 -15.828 1.00 80.62 178 TYR A C 1
ATOM 1456 O O . TYR A 1 178 ? -4.214 -6.993 -16.945 1.00 80.62 178 TYR A O 1
ATOM 1464 N N . ASN A 1 179 ? -6.029 -7.130 -15.626 1.00 69.94 179 ASN A N 1
ATOM 1465 C CA . ASN A 1 179 ? -6.970 -6.874 -16.714 1.00 69.94 179 ASN A CA 1
ATOM 1466 C C . ASN A 1 179 ? -6.670 -5.506 -17.344 1.00 69.94 179 ASN A C 1
ATOM 1468 O O . ASN A 1 179 ? -6.584 -4.491 -16.644 1.00 69.94 179 ASN A O 1
ATOM 1472 N N . PHE A 1 180 ? -6.493 -5.470 -18.664 1.00 59.62 180 PHE A N 1
ATOM 1473 C CA . PHE A 1 180 ? -6.416 -4.215 -19.401 1.00 59.62 180 PHE A CA 1
ATOM 1474 C C . PHE A 1 180 ? -7.827 -3.637 -19.474 1.00 59.62 180 PHE A C 1
ATOM 1476 O O . PHE A 1 180 ? -8.704 -4.226 -20.101 1.00 59.62 180 PHE A O 1
ATOM 1483 N N . ASN A 1 181 ? -8.049 -2.495 -18.827 1.00 57.47 181 ASN A N 1
ATOM 1484 C CA . ASN A 1 181 ? -9.267 -1.736 -19.080 1.00 57.47 181 ASN A CA 1
ATOM 1485 C C . ASN A 1 181 ? -9.056 -1.003 -20.410 1.00 57.47 181 ASN A C 1
ATOM 1487 O O . ASN A 1 181 ? -8.061 -0.291 -20.568 1.00 57.47 181 ASN A O 1
ATOM 1491 N N . SER A 1 182 ? -9.945 -1.258 -21.371 1.00 37.59 182 SER A N 1
ATOM 1492 C CA . SER A 1 182 ? -9.976 -0.619 -22.694 1.00 37.59 182 SER A CA 1
ATOM 1493 C C . SER A 1 182 ? -10.251 0.875 -22.610 1.00 37.59 182 SER A C 1
ATOM 1495 O O . SER A 1 182 ? -11.189 1.227 -21.859 1.00 37.59 182 SER A O 1
#

Solvent-accessible surface area (backbone atoms only — not comparable to full-atom values): 11146 Å² total; per-residue (Å²): 138,81,85,80,78,79,76,79,76,80,79,88,80,76,81,75,77,70,93,62,97,64,64,65,59,60,49,33,52,89,68,50,60,8,32,39,75,66,80,80,76,50,71,73,44,58,64,58,45,46,56,49,51,50,54,53,49,37,42,69,69,74,33,36,68,38,44,49,51,33,52,50,40,44,69,76,37,52,70,79,58,20,68,67,73,36,43,63,42,48,48,54,34,49,56,53,48,51,60,57,71,72,32,66,66,56,51,48,33,56,45,49,27,51,50,45,38,52,24,46,23,16,67,71,69,46,72,65,73,57,57,60,94,87,41,73,61,78,77,56,61,87,88,52,57,56,52,49,99,85,70,46,75,49,55,69,82,49,59,61,47,71,75,76,28,67,87,77,43,85,57,93,69,52,86,69,87,74,82,79,83,128

Sequence (182 aa):
MGNMLFSKRLTEDTSSADMRLLPSHMYNGPLSLGDPNYRGLSKMEEDPLIPQRMREIVRTIHCLDESNKFDECGKEHGGFKGIIACQEPCNQMKECIAKYFHDTEFRNMVTEEYLNERSHYRQTGIKTPRYIQKEWQNRNLVNDPPFDENGKYIPQKPNGWDKSYKETGPPSWASYNYNFNS

Mean predicted aligned error: 8.58 Å

pLDDT: mean 85.93, std 14.98, range [37.59, 96.44]

Secondary structure (DSSP, 8-state):
-----------S--S-----SS-GGGT-STTSS--TT--PPPHHIIIIIHHHHHHHHIIIIISHHHHHHHHHHHHHHTTHHHHHHTHHHHHHHHHHHHHHHT-HHHHHHHHHHHHHHHHHHHHH-----SEETTEE----TTTS-SB-TTSPBPPPPPTTHHHHSTTT-S-TT--S------

InterPro domains:
  IPR013892 Cytochrome c oxidase biogenesis protein Cmc1-like [PF08583] (50-119)

Radius of gyration: 22.31 Å; Cα contacts (8 Å, |Δi|>4): 166; chains: 1; bounding box: 67×48×55 Å